Protein AF-A0A936EED9-F1 (afdb_monomer)

Mean predicted aligned error: 15.51 Å

Foldseek 3Di:
DPDPVVVVVVVLVVVLVVLQVVLVVLQVVLVVLLVVVCLLVVLPVVPAAADAPVVLVDDAPPDPDSARKHKYFCVPWDKDWDWDFDDDPDPGDTDTDTWIWTWDDHPQETAIETEDPPDDDRMAIFGKDADDPVRLVVVQVVCVVVVHGHYRRIYGYRHPVDDPDVVSSVVSVVSNVSSVVSNVVSVVCVVPVCPPPVNVVVPPPPPPVPPPPPPPDD

pLDDT: mean 70.39, std 13.7, range [40.03, 89.0]

Structure (mmCIF, N/CA/C/O backbone):
data_AF-A0A936EED9-F1
#
_entry.id   AF-A0A936EED9-F1
#
loop_
_atom_site.group_PDB
_atom_site.id
_atom_site.type_symbol
_atom_site.label_atom_id
_atom_site.label_alt_id
_atom_site.label_comp_id
_atom_site.label_asym_id
_atom_site.label_entity_id
_atom_site.label_seq_id
_atom_site.pdbx_PDB_ins_code
_atom_site.Cartn_x
_atom_site.Cartn_y
_atom_site.Cartn_z
_atom_site.occupancy
_atom_site.B_iso_or_equiv
_atom_site.auth_seq_id
_atom_site.auth_comp_id
_atom_site.auth_asym_id
_atom_site.auth_atom_id
_atom_site.pdbx_PDB_model_num
ATOM 1 N N . MET A 1 1 ? 16.268 -9.438 -58.566 1.00 46.25 1 MET A N 1
ATOM 2 C CA . MET A 1 1 ? 17.195 -9.717 -57.451 1.00 46.25 1 MET A CA 1
ATOM 3 C C . MET A 1 1 ? 17.380 -8.417 -56.692 1.00 46.25 1 MET A C 1
ATOM 5 O O . MET A 1 1 ? 17.820 -7.455 -57.300 1.00 46.25 1 MET A O 1
ATOM 9 N N . LEU A 1 2 ? 16.940 -8.340 -55.434 1.00 46.84 2 LEU A N 1
ATOM 10 C CA . LEU A 1 2 ? 17.302 -7.218 -54.563 1.00 46.84 2 LEU A CA 1
ATOM 11 C C . LEU A 1 2 ? 18.780 -7.379 -54.209 1.00 46.84 2 LEU A C 1
ATOM 13 O O . LEU A 1 2 ? 19.173 -8.458 -53.769 1.00 46.84 2 LEU A O 1
ATOM 17 N N . ASP A 1 3 ? 19.576 -6.336 -54.435 1.00 66.94 3 ASP A N 1
ATOM 18 C CA . ASP A 1 3 ? 20.982 -6.294 -54.036 1.00 66.94 3 ASP A CA 1
ATOM 19 C C . ASP A 1 3 ? 21.110 -6.673 -52.554 1.00 66.94 3 ASP A C 1
ATOM 21 O O . ASP A 1 3 ? 20.439 -6.102 -51.692 1.00 66.94 3 ASP A O 1
ATOM 25 N N . THR A 1 4 ? 21.990 -7.615 -52.222 1.00 65.12 4 THR A N 1
ATOM 26 C CA . THR A 1 4 ? 22.203 -8.108 -50.847 1.00 65.12 4 THR A CA 1
ATOM 27 C C . THR A 1 4 ? 22.438 -6.962 -49.847 1.00 65.12 4 THR A C 1
ATOM 29 O O . THR A 1 4 ? 21.988 -7.012 -48.701 1.00 65.12 4 THR A O 1
ATOM 32 N N . ASN A 1 5 ? 23.050 -5.870 -50.317 1.00 67.38 5 ASN A N 1
ATOM 33 C CA . ASN A 1 5 ? 23.276 -4.640 -49.560 1.00 67.38 5 ASN A CA 1
ATOM 34 C C . ASN A 1 5 ? 21.985 -3.881 -49.202 1.00 67.38 5 ASN A C 1
ATOM 36 O O . ASN A 1 5 ? 21.871 -3.363 -48.090 1.00 67.38 5 ASN A O 1
ATOM 40 N N . THR A 1 6 ? 20.989 -3.824 -50.094 1.00 71.56 6 THR A N 1
ATOM 41 C CA . THR A 1 6 ? 19.704 -3.159 -49.800 1.00 71.56 6 THR A CA 1
ATOM 42 C C . THR A 1 6 ? 18.850 -3.976 -48.833 1.00 71.56 6 THR A C 1
ATOM 44 O O . THR A 1 6 ? 18.206 -3.392 -47.959 1.00 71.56 6 THR A O 1
ATOM 47 N N . PHE A 1 7 ? 18.902 -5.309 -48.915 1.00 76.62 7 PHE A N 1
ATOM 48 C CA . PHE A 1 7 ? 18.238 -6.197 -47.956 1.00 76.62 7 PHE A CA 1
ATOM 49 C C . PHE A 1 7 ? 18.829 -6.070 -46.540 1.00 76.62 7 PHE A C 1
ATOM 51 O O . PHE A 1 7 ? 18.094 -5.834 -45.579 1.00 76.62 7 PHE A O 1
ATOM 58 N N . LEU A 1 8 ? 20.160 -6.135 -46.406 1.00 72.19 8 LEU A N 1
ATOM 59 C CA . LEU A 1 8 ? 20.853 -5.998 -45.117 1.00 72.19 8 LEU A CA 1
ATOM 60 C C . LEU A 1 8 ? 20.586 -4.645 -44.445 1.00 72.19 8 LEU A C 1
ATOM 62 O O . LEU A 1 8 ? 20.304 -4.588 -43.247 1.00 72.19 8 LEU A O 1
ATOM 66 N N . LEU A 1 9 ? 20.622 -3.549 -45.206 1.00 73.88 9 LEU A N 1
ATOM 67 C CA . LEU A 1 9 ? 20.327 -2.213 -44.681 1.00 73.88 9 LEU A CA 1
ATOM 68 C C . LEU A 1 9 ? 18.877 -2.083 -44.190 1.00 73.88 9 LEU A C 1
ATOM 70 O O . LEU A 1 9 ? 18.634 -1.424 -43.174 1.00 73.88 9 LEU A O 1
ATOM 74 N N . ALA A 1 10 ? 17.916 -2.706 -44.877 1.00 77.56 10 ALA A N 1
ATOM 75 C CA . ALA A 1 10 ? 16.518 -2.713 -44.455 1.00 77.56 10 ALA A CA 1
ATOM 76 C C . ALA A 1 10 ? 16.326 -3.476 -43.133 1.00 77.56 10 ALA A C 1
ATOM 78 O O . ALA A 1 10 ? 15.662 -2.966 -42.224 1.00 77.56 10 ALA A O 1
ATOM 79 N N . GLU A 1 11 ? 16.967 -4.637 -42.978 1.00 80.94 11 GLU A N 1
ATOM 80 C CA . GLU A 1 11 ? 16.854 -5.438 -41.755 1.00 80.94 11 GLU A CA 1
ATOM 81 C C . GLU A 1 11 ? 17.558 -4.768 -40.563 1.00 80.94 11 GLU A C 1
ATOM 83 O O . GLU A 1 11 ? 17.019 -4.744 -39.457 1.00 80.94 11 GLU A O 1
ATOM 88 N N . ILE A 1 12 ? 18.697 -4.100 -40.785 1.00 75.75 12 ILE A N 1
ATOM 89 C CA . ILE A 1 12 ? 19.378 -3.291 -39.756 1.00 75.75 12 ILE A CA 1
ATOM 90 C C . ILE A 1 12 ? 18.488 -2.137 -39.278 1.00 75.75 12 ILE A C 1
ATOM 92 O O . ILE A 1 12 ? 18.371 -1.891 -38.074 1.00 75.75 12 ILE A O 1
ATOM 96 N N . ARG A 1 13 ? 17.820 -1.430 -40.199 1.00 78.00 13 ARG A N 1
ATOM 97 C CA . ARG A 1 13 ? 16.875 -0.358 -39.841 1.00 78.00 13 ARG A CA 1
ATOM 98 C C . ARG A 1 13 ? 15.705 -0.898 -39.022 1.00 78.00 13 ARG A C 1
ATOM 100 O O . ARG A 1 13 ? 15.328 -0.285 -38.023 1.00 78.00 13 ARG A O 1
ATOM 107 N N . ARG A 1 14 ? 15.161 -2.055 -39.407 1.00 81.69 14 ARG A N 1
ATOM 108 C CA . ARG A 1 14 ? 14.069 -2.724 -38.689 1.00 81.69 14 ARG A CA 1
ATOM 109 C C . ARG A 1 14 ? 14.489 -3.148 -37.280 1.00 81.69 14 ARG A C 1
ATOM 111 O O . ARG A 1 14 ? 13.776 -2.849 -36.324 1.00 81.69 14 ARG A O 1
ATOM 118 N N . LEU A 1 15 ? 15.659 -3.768 -37.137 1.00 80.62 15 LEU A N 1
ATOM 119 C CA . LEU A 1 15 ? 16.218 -4.187 -35.849 1.00 80.62 15 LEU A CA 1
ATOM 120 C C . LEU A 1 15 ? 16.492 -2.997 -34.923 1.00 80.62 15 LEU A C 1
ATOM 122 O O . LEU A 1 15 ? 16.139 -3.050 -33.747 1.00 80.62 15 LEU A O 1
ATOM 126 N N . ASN A 1 16 ? 17.053 -1.901 -35.441 1.00 78.69 16 ASN A N 1
ATOM 127 C CA . ASN A 1 16 ? 17.279 -0.686 -34.654 1.00 78.69 16 ASN A CA 1
ATOM 128 C C . ASN A 1 16 ? 15.966 -0.040 -34.194 1.00 78.69 16 ASN A C 1
ATOM 130 O O . ASN A 1 16 ? 15.876 0.394 -33.047 1.00 78.69 16 ASN A O 1
ATOM 134 N N . ARG A 1 17 ? 14.931 -0.022 -35.045 1.00 81.25 17 ARG A N 1
ATOM 135 C CA . ARG A 1 17 ? 13.599 0.479 -34.673 1.00 81.25 17 ARG A CA 1
ATOM 136 C C . ARG A 1 17 ? 12.957 -0.372 -33.578 1.00 81.25 17 ARG A C 1
ATOM 138 O O . ARG A 1 17 ? 12.406 0.179 -32.631 1.00 81.25 17 ARG A O 1
ATOM 145 N N . ASN A 1 18 ? 13.067 -1.696 -33.675 1.00 83.50 18 ASN A N 1
ATOM 146 C CA . ASN A 1 18 ? 12.551 -2.607 -32.652 1.00 83.50 18 ASN A CA 1
ATOM 147 C C . ASN A 1 18 ? 13.316 -2.465 -31.330 1.00 83.50 18 ASN A C 1
ATOM 149 O O . ASN A 1 18 ? 12.698 -2.451 -30.272 1.00 83.50 18 ASN A O 1
ATOM 153 N N . LEU A 1 19 ? 14.643 -2.306 -31.382 1.00 80.62 19 LEU A N 1
ATOM 154 C CA . LEU A 1 19 ? 15.472 -2.094 -30.194 1.00 80.62 19 LEU A CA 1
ATOM 155 C C . LEU A 1 19 ? 15.143 -0.767 -29.496 1.00 80.62 19 LEU A C 1
ATOM 157 O O . LEU A 1 19 ? 15.077 -0.726 -28.271 1.00 80.62 19 LEU A O 1
ATOM 161 N N . LEU A 1 20 ? 14.900 0.297 -30.268 1.00 84.19 20 LEU A N 1
ATOM 162 C CA . LEU A 1 20 ? 14.449 1.583 -29.737 1.00 84.19 20 LEU A CA 1
ATOM 163 C C . LEU A 1 20 ? 13.059 1.462 -29.099 1.00 84.19 20 LEU A C 1
ATOM 165 O O . LEU A 1 20 ? 12.867 1.916 -27.977 1.00 84.19 20 LEU A O 1
ATOM 169 N N . GLY A 1 21 ? 12.109 0.811 -29.780 1.00 84.62 21 GLY A N 1
ATOM 170 C CA . GLY A 1 21 ? 10.765 0.573 -29.248 1.00 84.62 21 GLY A CA 1
ATOM 171 C C . GLY A 1 21 ? 10.779 -0.245 -27.954 1.00 84.62 21 GLY A C 1
ATOM 172 O O . GLY A 1 21 ? 10.104 0.115 -26.994 1.00 84.62 21 GLY A O 1
ATOM 173 N N . LEU A 1 22 ? 11.607 -1.291 -27.893 1.00 83.81 22 LEU A N 1
ATOM 174 C CA . LEU A 1 22 ? 11.821 -2.088 -26.685 1.00 83.81 22 LEU A CA 1
ATOM 175 C C . LEU A 1 22 ? 12.437 -1.241 -25.561 1.00 83.81 22 LEU A C 1
ATOM 177 O O . LEU A 1 22 ? 11.966 -1.295 -24.431 1.00 83.81 22 LEU A O 1
ATOM 181 N N . GLY A 1 23 ? 13.457 -0.435 -25.868 1.00 80.75 23 GLY A N 1
ATOM 182 C CA . GLY A 1 23 ? 14.090 0.462 -24.900 1.00 80.75 23 GLY A CA 1
ATOM 183 C C . GLY A 1 23 ? 13.105 1.465 -24.296 1.00 80.75 23 GLY A C 1
ATOM 184 O O . GLY A 1 23 ? 13.061 1.617 -23.077 1.00 80.75 23 GLY A O 1
ATOM 185 N N . LEU A 1 24 ? 12.258 2.080 -25.126 1.00 84.38 24 LEU A N 1
ATOM 186 C CA . LEU A 1 24 ? 11.206 2.998 -24.680 1.00 84.38 24 LEU A CA 1
ATOM 187 C C . LEU A 1 24 ? 10.121 2.291 -23.858 1.00 84.38 24 LEU A C 1
ATOM 189 O O . LEU A 1 24 ? 9.682 2.829 -22.846 1.00 84.38 24 LEU A O 1
ATOM 193 N N . ALA A 1 25 ? 9.714 1.080 -24.248 1.00 84.50 25 ALA A N 1
ATOM 194 C CA . ALA A 1 25 ? 8.741 0.293 -23.492 1.00 84.50 25 ALA A CA 1
ATOM 195 C C . ALA A 1 25 ? 9.281 -0.114 -22.112 1.00 84.50 25 ALA A C 1
ATOM 197 O O . ALA A 1 25 ? 8.570 -0.009 -21.116 1.00 84.50 25 ALA A O 1
ATOM 198 N N . VAL A 1 26 ? 10.552 -0.520 -22.035 1.00 86.94 26 VAL A N 1
ATOM 199 C CA . VAL A 1 26 ? 11.223 -0.852 -20.771 1.00 86.94 26 VAL A CA 1
ATOM 200 C C . VAL A 1 26 ? 11.396 0.390 -19.893 1.00 86.94 26 VAL A C 1
ATOM 202 O O . VAL A 1 26 ? 11.172 0.306 -18.689 1.00 86.94 26 VAL A O 1
ATOM 205 N N . LEU A 1 27 ? 11.713 1.554 -20.475 1.00 86.69 27 LEU A N 1
ATOM 206 C CA . LEU A 1 27 ? 11.717 2.828 -19.747 1.00 86.69 27 LEU A CA 1
ATOM 207 C C . LEU A 1 27 ? 10.334 3.139 -19.171 1.00 86.69 27 LEU A C 1
ATOM 209 O O . LEU A 1 27 ? 10.226 3.405 -17.979 1.00 86.69 27 LEU A O 1
ATOM 213 N N . ALA A 1 28 ? 9.280 3.064 -19.987 1.00 84.75 28 ALA A N 1
ATOM 214 C CA . ALA A 1 28 ? 7.913 3.313 -19.540 1.00 84.75 28 ALA A CA 1
ATOM 215 C C . ALA A 1 28 ? 7.495 2.346 -18.422 1.00 84.75 28 ALA A C 1
ATOM 217 O O . ALA A 1 28 ? 6.948 2.781 -17.414 1.00 84.75 28 ALA A O 1
ATOM 218 N N . ALA A 1 29 ? 7.816 1.056 -18.551 1.00 83.31 29 ALA A N 1
ATOM 219 C CA . ALA A 1 29 ? 7.577 0.067 -17.504 1.00 83.31 29 ALA A CA 1
ATOM 220 C C . ALA A 1 29 ? 8.360 0.386 -16.221 1.00 83.31 29 ALA A C 1
ATOM 222 O O . ALA A 1 29 ? 7.798 0.307 -15.133 1.00 83.31 29 ALA A O 1
ATOM 223 N N . GLY A 1 30 ? 9.625 0.803 -16.335 1.00 81.88 30 GLY A N 1
ATOM 224 C CA . GLY A 1 30 ? 10.442 1.243 -15.205 1.00 81.88 30 GLY A CA 1
ATOM 225 C C . GLY A 1 30 ? 9.871 2.475 -14.501 1.00 81.88 30 GLY A C 1
ATOM 226 O O . GLY A 1 30 ? 9.801 2.488 -13.275 1.00 81.88 30 GLY A O 1
ATOM 227 N N . PHE A 1 31 ? 9.391 3.470 -15.254 1.00 80.94 31 PHE A N 1
ATOM 228 C CA . PHE A 1 31 ? 8.728 4.658 -14.707 1.00 80.94 31 PHE A CA 1
ATOM 229 C C . PHE A 1 31 ? 7.381 4.337 -14.060 1.00 80.94 31 PHE A C 1
ATOM 231 O O . PHE A 1 31 ? 7.111 4.847 -12.981 1.00 80.94 31 PHE A O 1
ATOM 238 N N . LEU A 1 32 ? 6.547 3.489 -14.668 1.00 81.88 32 LEU A N 1
ATOM 239 C CA . LEU A 1 32 ? 5.264 3.076 -14.085 1.00 81.88 32 LEU A CA 1
ATOM 240 C C . LE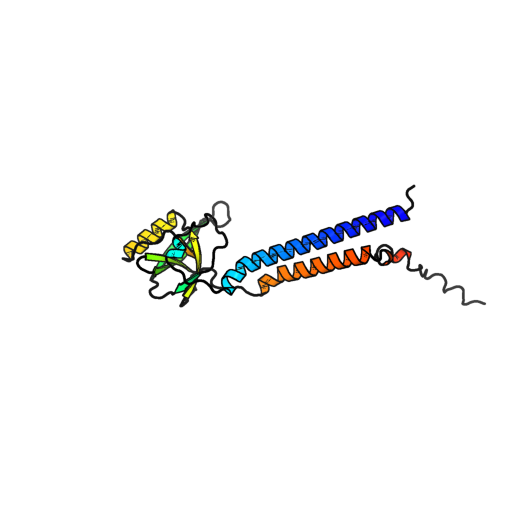U A 1 32 ? 5.466 2.242 -12.818 1.00 81.88 32 LEU A C 1
ATOM 242 O O . LEU A 1 32 ? 4.777 2.457 -11.828 1.00 81.88 32 LEU A O 1
ATOM 246 N N . CYS A 1 33 ? 6.447 1.338 -12.831 1.00 78.75 33 CYS A N 1
ATOM 247 C CA . CYS A 1 33 ? 6.879 0.575 -11.665 1.00 78.75 33 CYS A CA 1
ATOM 248 C C . CYS A 1 33 ? 7.369 1.522 -10.560 1.00 78.75 33 CYS A C 1
ATOM 250 O O . CYS A 1 33 ? 6.864 1.486 -9.442 1.00 78.75 33 CYS A O 1
ATOM 252 N N . GLY A 1 34 ? 8.275 2.444 -10.897 1.00 69.19 34 GLY A N 1
ATOM 253 C CA . GLY A 1 34 ? 8.768 3.474 -9.988 1.00 69.19 34 GLY A CA 1
ATOM 254 C C . GLY A 1 34 ? 7.654 4.354 -9.423 1.00 69.19 34 GLY A C 1
ATOM 255 O O . GLY A 1 34 ? 7.631 4.565 -8.222 1.00 69.19 34 GLY A O 1
ATOM 256 N N . ALA A 1 35 ? 6.703 4.806 -10.242 1.00 70.88 35 ALA A N 1
ATOM 257 C CA . ALA A 1 35 ? 5.574 5.637 -9.822 1.00 70.88 35 ALA A CA 1
ATOM 258 C C . ALA A 1 35 ? 4.580 4.877 -8.930 1.00 70.88 35 ALA A C 1
ATOM 260 O O . ALA A 1 35 ? 4.097 5.430 -7.947 1.00 70.88 35 ALA A O 1
ATOM 261 N N . TYR A 1 36 ? 4.301 3.607 -9.239 1.00 68.81 36 TYR A N 1
ATOM 262 C CA . TYR A 1 36 ? 3.468 2.737 -8.407 1.00 68.81 36 TYR A CA 1
ATOM 263 C C . TYR A 1 36 ? 4.100 2.530 -7.029 1.00 68.81 36 TYR A C 1
ATOM 265 O O . TYR A 1 36 ? 3.467 2.793 -6.006 1.00 68.81 36 TYR A O 1
ATOM 273 N N . PHE A 1 37 ? 5.380 2.146 -6.997 1.00 64.75 37 PHE A N 1
ATOM 274 C CA . PHE A 1 37 ? 6.110 2.006 -5.743 1.00 64.75 37 PHE A CA 1
ATOM 275 C C . PHE A 1 37 ? 6.251 3.347 -5.029 1.00 64.75 37 PHE A C 1
ATOM 277 O O . PHE A 1 37 ? 6.079 3.391 -3.824 1.00 64.75 37 PHE A O 1
ATOM 284 N N . GLN A 1 38 ? 6.466 4.451 -5.742 1.00 62.66 38 GLN A N 1
ATOM 285 C CA . GLN A 1 38 ? 6.507 5.793 -5.169 1.00 62.66 38 GLN A CA 1
ATOM 286 C C . GLN A 1 38 ? 5.160 6.202 -4.561 1.00 62.66 38 GLN A C 1
ATOM 288 O O . GLN A 1 38 ? 5.166 6.856 -3.531 1.00 62.66 38 GLN A O 1
ATOM 293 N N . HIS A 1 39 ? 4.014 5.824 -5.127 1.00 60.03 39 HIS A N 1
ATOM 294 C CA . HIS A 1 39 ? 2.705 6.078 -4.515 1.00 60.03 39 HIS A CA 1
ATOM 295 C C . HIS A 1 39 ? 2.521 5.268 -3.221 1.00 60.03 39 HIS A C 1
ATOM 297 O O . HIS A 1 39 ? 2.084 5.803 -2.203 1.00 60.03 39 HIS A O 1
ATOM 303 N N . GLU A 1 40 ? 2.934 4.001 -3.229 1.00 59.34 40 GLU A N 1
ATOM 304 C CA . GLU A 1 40 ? 2.969 3.143 -2.038 1.00 59.34 40 GLU A CA 1
ATOM 305 C C . GLU A 1 40 ? 3.977 3.648 -0.971 1.00 59.34 40 GLU A C 1
ATOM 307 O O . GLU A 1 40 ? 3.713 3.537 0.227 1.00 59.34 40 GLU A O 1
ATOM 312 N N . TRP A 1 41 ? 5.090 4.272 -1.395 1.00 57.00 41 TRP A N 1
ATOM 313 C CA . TRP A 1 41 ? 6.217 4.740 -0.565 1.00 57.00 41 TRP A CA 1
ATOM 314 C C . TRP A 1 41 ? 6.155 6.199 -0.101 1.00 57.00 41 TRP A C 1
ATOM 316 O O . TRP A 1 41 ? 6.670 6.527 0.968 1.00 57.00 41 TRP A O 1
ATOM 326 N N . LEU A 1 42 ? 5.557 7.105 -0.875 1.00 50.84 42 LEU A N 1
ATOM 327 C CA . LEU A 1 42 ? 5.431 8.516 -0.498 1.00 50.84 42 LEU A CA 1
ATOM 328 C C . LEU A 1 42 ? 4.360 8.732 0.566 1.00 50.84 42 LEU A C 1
ATOM 330 O O . LEU A 1 42 ? 4.434 9.729 1.280 1.00 50.84 42 LEU A O 1
ATOM 334 N N . GLY A 1 43 ? 3.407 7.805 0.699 1.00 52.56 43 GLY A N 1
ATOM 335 C CA . GLY A 1 43 ? 2.473 7.802 1.822 1.00 52.56 43 GLY A CA 1
ATOM 336 C C . GLY A 1 43 ? 3.207 7.786 3.175 1.00 52.56 43 GLY A C 1
ATOM 337 O O . GLY A 1 43 ? 2.936 8.650 4.002 1.00 52.56 43 GLY A O 1
ATOM 338 N N . PRO A 1 44 ? 4.192 6.889 3.374 1.00 49.16 44 PRO A N 1
ATOM 339 C CA . PRO A 1 44 ? 5.094 6.921 4.528 1.00 49.16 44 PRO A CA 1
ATOM 340 C C . PRO A 1 44 ? 6.055 8.125 4.588 1.00 49.16 44 PRO A C 1
ATOM 342 O O . PRO A 1 44 ? 6.321 8.623 5.678 1.00 49.16 44 PRO A O 1
ATOM 345 N N . ILE A 1 45 ? 6.592 8.611 3.456 1.00 46.12 45 ILE A N 1
ATOM 346 C CA . ILE A 1 45 ? 7.614 9.688 3.439 1.00 46.12 45 ILE A CA 1
ATOM 347 C C . ILE A 1 45 ? 7.035 11.070 3.797 1.00 46.12 45 ILE A C 1
ATOM 349 O O . ILE A 1 45 ? 7.740 11.882 4.391 1.00 46.12 45 ILE A O 1
ATOM 353 N N . GLN A 1 46 ? 5.755 11.345 3.509 1.00 51.41 46 GLN A N 1
ATOM 354 C CA . GLN A 1 46 ? 5.072 12.542 4.042 1.00 51.41 46 GLN A CA 1
ATOM 355 C C . GLN A 1 46 ? 4.793 12.451 5.555 1.00 51.41 46 GLN A C 1
ATOM 357 O O . GLN A 1 46 ? 4.324 13.419 6.152 1.00 51.41 46 GLN A O 1
ATOM 362 N N . GLY A 1 47 ? 5.110 11.310 6.170 1.00 53.69 47 GLY A N 1
ATOM 363 C CA . GLY A 1 47 ? 4.707 10.950 7.516 1.00 53.69 47 GLY A CA 1
ATOM 364 C C . GLY A 1 47 ? 3.273 10.408 7.511 1.00 53.69 47 GLY A C 1
ATOM 365 O O . GLY A 1 47 ? 2.390 11.015 6.897 1.00 53.69 47 GLY A O 1
ATOM 366 N N . PRO A 1 48 ? 3.004 9.278 8.186 1.00 64.94 48 PRO A N 1
ATOM 367 C CA . PRO A 1 48 ? 1.636 8.813 8.370 1.00 64.94 48 PRO A CA 1
ATOM 368 C C . PRO A 1 48 ? 0.838 9.908 9.083 1.00 64.94 48 PRO A C 1
ATOM 370 O O . PRO A 1 48 ? 1.262 10.429 10.119 1.00 64.94 48 PRO A O 1
ATOM 373 N N . ARG A 1 49 ? -0.309 10.290 8.517 1.00 72.56 49 ARG A N 1
ATOM 374 C CA . ARG A 1 49 ? -1.152 11.321 9.134 1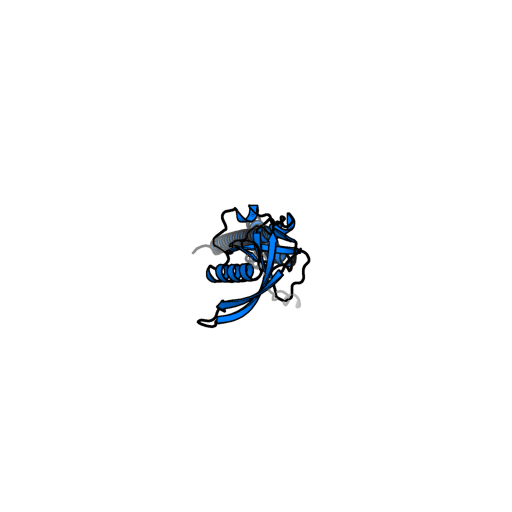.00 72.56 49 ARG A CA 1
ATOM 375 C C . ARG A 1 49 ? -1.746 10.768 10.428 1.00 72.56 49 ARG A C 1
ATOM 377 O O . ARG A 1 49 ? -2.099 9.589 10.453 1.00 72.56 49 ARG A O 1
ATOM 384 N N . PRO A 1 50 ? -1.891 11.574 11.490 1.00 75.56 50 PRO A N 1
ATOM 385 C CA . PRO A 1 50 ? -2.645 11.125 12.651 1.00 75.56 50 PRO A CA 1
ATOM 386 C C . PRO A 1 50 ? -4.059 10.751 12.201 1.00 75.56 50 PRO A C 1
ATOM 388 O O . PRO A 1 50 ? -4.688 11.486 11.434 1.00 75.56 50 PRO A O 1
ATOM 391 N N . LEU A 1 51 ? -4.532 9.585 12.628 1.00 78.81 51 LEU A N 1
ATOM 392 C CA . LEU A 1 51 ? -5.895 9.157 12.362 1.00 78.81 51 LEU A CA 1
ATOM 393 C C . LEU A 1 51 ? -6.844 10.058 13.162 1.00 78.81 51 LEU A C 1
ATOM 395 O O . LEU A 1 51 ? -6.745 10.144 14.383 1.00 78.81 51 LEU A O 1
ATOM 399 N N . THR A 1 52 ? -7.745 10.752 12.473 1.00 78.69 52 THR A N 1
ATOM 400 C CA . THR A 1 52 ? -8.798 11.575 13.082 1.00 78.69 52 THR A CA 1
ATOM 401 C C . THR A 1 52 ? -10.165 11.045 12.664 1.00 78.69 52 THR A C 1
ATOM 403 O O . THR A 1 52 ? -10.284 10.360 11.650 1.00 78.69 52 THR A O 1
ATOM 406 N N . ILE A 1 53 ? -11.227 11.372 13.411 1.00 74.69 53 ILE A N 1
ATOM 407 C CA . ILE A 1 53 ? -12.599 10.948 13.057 1.00 74.69 53 ILE A CA 1
ATOM 408 C C . ILE A 1 53 ? -12.990 11.442 11.654 1.00 74.69 53 ILE A C 1
ATOM 410 O O . ILE A 1 53 ? -13.676 10.748 10.910 1.00 74.69 53 ILE A O 1
ATOM 414 N N . GLU A 1 54 ? -12.503 12.615 11.255 1.00 76.25 54 GLU A N 1
ATOM 415 C CA . GLU A 1 54 ? -12.753 13.187 9.929 1.00 76.25 54 GLU A CA 1
ATOM 416 C C . GLU A 1 54 ? -12.201 12.318 8.790 1.00 76.25 54 GLU A C 1
ATOM 418 O O . GLU A 1 54 ? -12.757 12.325 7.693 1.00 76.25 54 GLU A O 1
ATOM 423 N N . ALA A 1 55 ? -11.160 11.515 9.044 1.00 71.81 55 ALA A N 1
ATOM 424 C CA . ALA A 1 55 ? -10.618 10.583 8.056 1.00 71.81 55 ALA A CA 1
ATOM 425 C C . ALA A 1 55 ? -11.631 9.494 7.653 1.00 71.81 55 ALA A C 1
ATOM 427 O O . ALA A 1 55 ? -11.552 8.969 6.543 1.00 71.81 55 ALA A O 1
ATOM 428 N N . PHE A 1 56 ? -12.611 9.204 8.515 1.00 70.06 56 PHE A N 1
ATOM 429 C CA . PHE A 1 56 ? -13.702 8.263 8.254 1.00 70.06 56 PHE A CA 1
ATOM 430 C C . PHE A 1 56 ? -14.915 8.913 7.569 1.00 70.06 56 PHE A C 1
ATOM 432 O O . PHE A 1 56 ? -15.791 8.209 7.076 1.00 70.06 56 PHE A O 1
ATOM 439 N N . ALA A 1 57 ? -14.970 10.249 7.490 1.00 64.12 57 ALA A N 1
ATOM 440 C CA . ALA A 1 57 ? -16.067 10.981 6.848 1.00 64.12 57 ALA A CA 1
ATOM 441 C C . ALA A 1 57 ? -15.936 11.069 5.311 1.00 64.12 57 ALA A C 1
ATOM 443 O O . ALA A 1 57 ? -16.842 11.558 4.634 1.00 64.12 57 ALA A O 1
ATOM 444 N N . GLY A 1 58 ? -14.809 10.621 4.747 1.00 60.34 58 GLY A N 1
ATOM 445 C CA . GLY A 1 58 ? -14.555 10.628 3.306 1.00 60.34 58 GLY A CA 1
ATOM 446 C C . GLY A 1 58 ? -15.206 9.454 2.556 1.00 60.34 58 GLY A C 1
ATOM 447 O O . GLY A 1 58 ? -15.506 8.419 3.151 1.00 60.34 58 GLY A O 1
ATOM 448 N N . PRO A 1 59 ? -15.407 9.566 1.228 1.00 54.72 59 PRO A N 1
ATOM 449 C CA . PRO A 1 59 ? -15.876 8.449 0.414 1.00 54.72 59 PRO A CA 1
ATOM 450 C C . PRO A 1 59 ? -14.843 7.316 0.445 1.00 54.72 59 PRO A C 1
ATOM 452 O O . PRO A 1 59 ? -13.757 7.434 -0.122 1.00 54.72 59 PRO A O 1
ATOM 455 N N . VAL A 1 60 ? -15.183 6.212 1.111 1.00 53.47 60 VAL A N 1
ATOM 456 C CA . VAL A 1 60 ? -14.287 5.059 1.233 1.00 53.47 60 VAL A CA 1
ATOM 457 C C . VAL A 1 60 ? -14.237 4.301 -0.094 1.00 53.47 60 VAL A C 1
ATOM 459 O O . VAL A 1 60 ? -15.287 3.894 -0.610 1.00 53.47 60 VAL A O 1
ATOM 462 N N . PRO A 1 61 ? -13.045 4.105 -0.686 1.00 51.25 61 PRO A N 1
ATOM 463 C CA . PRO A 1 61 ? -12.926 3.338 -1.913 1.00 51.25 61 PRO A CA 1
ATOM 464 C C . PRO A 1 61 ? -13.422 1.907 -1.667 1.00 51.25 61 PRO A C 1
ATOM 466 O O . PRO A 1 61 ? -12.972 1.211 -0.764 1.00 51.25 61 PRO A O 1
ATOM 469 N N . ARG A 1 62 ? -14.370 1.454 -2.496 1.00 48.22 62 ARG A N 1
ATOM 470 C CA . ARG A 1 62 ? -15.007 0.118 -2.431 1.00 48.22 62 ARG A CA 1
ATOM 471 C C . ARG A 1 62 ? -14.055 -1.060 -2.684 1.00 48.22 62 ARG A C 1
ATOM 473 O O . ARG A 1 62 ? -14.491 -2.205 -2.716 1.00 48.22 62 ARG A O 1
ATOM 480 N N . ALA A 1 63 ? -12.781 -0.787 -2.917 1.00 42.38 63 ALA A N 1
ATOM 481 C CA . ALA A 1 63 ? -11.761 -1.773 -3.212 1.00 42.38 63 ALA A CA 1
ATOM 482 C C . ALA A 1 63 ? -10.555 -1.525 -2.306 1.00 42.38 63 ALA A C 1
ATOM 484 O O . ALA A 1 63 ? -10.399 -0.424 -1.785 1.00 42.38 63 ALA A O 1
ATOM 485 N N . VAL A 1 64 ? -9.702 -2.548 -2.188 1.00 46.03 64 VAL A N 1
ATOM 486 C CA . VAL A 1 64 ? -8.350 -2.550 -1.592 1.00 46.03 64 VAL A CA 1
ATOM 487 C C . VAL A 1 64 ? -7.431 -1.585 -2.366 1.00 46.03 64 VAL A C 1
ATOM 489 O O . VAL A 1 64 ? -6.418 -1.962 -2.944 1.00 46.03 64 VAL A O 1
ATOM 492 N N . GLN A 1 65 ? -7.857 -0.337 -2.521 1.00 49.38 65 GLN A N 1
ATOM 493 C CA . GLN A 1 65 ? -7.140 0.703 -3.228 1.00 49.38 65 GLN A CA 1
ATOM 494 C C . GLN A 1 65 ? -6.226 1.380 -2.230 1.00 49.38 65 GLN A C 1
ATOM 496 O O . GLN A 1 65 ? -6.634 1.663 -1.106 1.00 49.38 65 GLN A O 1
ATOM 501 N N . ALA A 1 66 ? -4.995 1.610 -2.678 1.00 52.94 66 ALA A N 1
ATOM 502 C CA . ALA A 1 66 ? -3.936 2.330 -1.997 1.00 52.94 66 ALA A CA 1
ATOM 503 C C . ALA A 1 66 ? -4.445 3.642 -1.373 1.00 52.94 66 ALA A C 1
ATOM 505 O O . ALA A 1 66 ? -4.428 4.699 -2.001 1.00 5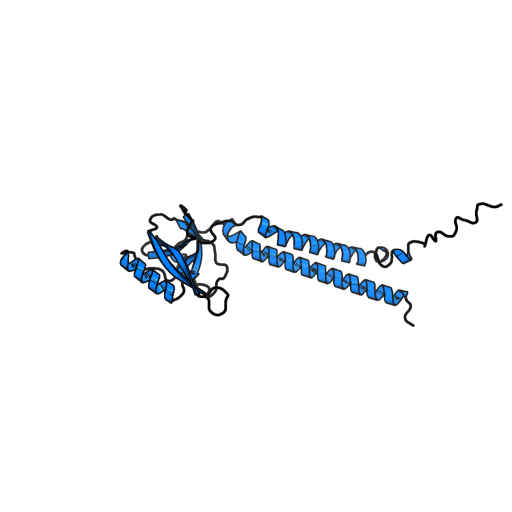2.94 66 ALA A O 1
ATOM 506 N N . GLY A 1 67 ? -4.956 3.547 -0.147 1.00 59.16 67 GLY A N 1
ATOM 507 C CA . GLY A 1 67 ? -5.393 4.673 0.658 1.00 59.16 67 GLY A CA 1
ATOM 508 C C . GLY A 1 67 ? -4.209 5.328 1.368 1.00 59.16 67 GLY A C 1
ATOM 509 O O . GLY A 1 67 ? -3.128 4.733 1.454 1.00 59.16 67 GLY A O 1
ATOM 510 N N . PRO A 1 68 ? -4.391 6.551 1.888 1.00 66.88 68 PRO A N 1
ATOM 511 C CA . PRO A 1 68 ? -3.379 7.192 2.715 1.00 66.88 68 PRO A CA 1
ATOM 512 C C . PRO A 1 68 ? -3.056 6.330 3.944 1.00 66.88 68 PRO A C 1
ATOM 514 O O . PRO A 1 68 ? -3.934 5.688 4.521 1.00 66.88 68 PRO A O 1
ATOM 517 N N . TRP A 1 69 ? -1.782 6.328 4.334 1.00 74.06 69 TRP A N 1
ATOM 518 C CA . TRP A 1 69 ? -1.334 5.715 5.579 1.00 74.06 69 TRP A CA 1
ATOM 519 C C . TRP A 1 69 ? -1.661 6.633 6.753 1.00 74.06 69 TRP A C 1
ATOM 521 O O . TRP A 1 69 ? -1.381 7.837 6.703 1.00 74.06 69 TRP A O 1
ATOM 531 N N . PHE A 1 70 ? -2.201 6.052 7.819 1.00 78.50 70 PHE A N 1
ATOM 532 C CA . PHE A 1 70 ? -2.443 6.761 9.066 1.00 78.50 70 PHE A CA 1
ATOM 533 C C . PHE A 1 70 ? -1.646 6.150 10.211 1.00 78.50 70 PHE A C 1
ATOM 535 O O . PHE A 1 70 ? -1.210 4.999 10.155 1.00 78.50 70 PHE A O 1
ATOM 542 N N . ARG A 1 71 ? -1.465 6.955 11.252 1.00 82.38 71 ARG A N 1
ATOM 543 C CA . ARG A 1 71 ? -0.925 6.549 12.541 1.00 82.38 71 ARG A CA 1
ATOM 544 C C . ARG A 1 71 ? -2.023 6.681 13.585 1.00 82.38 71 ARG A C 1
ATOM 546 O O . ARG A 1 71 ? -2.625 7.747 13.703 1.00 82.38 71 ARG A O 1
ATOM 553 N N . LEU A 1 72 ? -2.245 5.620 14.344 1.00 83.69 72 LEU A N 1
ATOM 554 C CA . LEU A 1 72 ? -3.186 5.575 15.455 1.00 83.69 72 LEU A CA 1
ATOM 555 C C . LEU A 1 72 ? -2.419 5.258 16.739 1.00 83.69 72 LEU A C 1
ATOM 557 O O . LEU A 1 72 ? -1.630 4.323 16.771 1.00 83.69 72 LEU A O 1
ATOM 561 N N . GLU A 1 73 ? -2.617 6.038 17.793 1.00 84.06 73 GLU A N 1
ATOM 562 C CA . GLU A 1 73 ? -2.010 5.745 19.097 1.00 84.06 73 GLU A CA 1
ATOM 563 C C . GLU A 1 73 ? -2.726 4.552 19.746 1.00 84.06 73 GLU A C 1
ATOM 565 O O . GLU A 1 73 ? -3.952 4.473 19.696 1.00 84.06 73 GLU A O 1
ATOM 570 N N . SER A 1 74 ? -1.984 3.620 20.355 1.00 77.25 74 SER A N 1
ATOM 571 C CA . SER A 1 74 ? -2.570 2.422 20.983 1.00 77.25 74 SER A CA 1
ATOM 572 C C . SER A 1 74 ? -3.057 2.655 22.421 1.00 77.25 74 SER A C 1
ATOM 574 O O . SER A 1 74 ? -3.450 1.715 23.116 1.00 77.25 74 SER A O 1
ATOM 576 N N . ALA A 1 75 ? -3.064 3.908 22.887 1.00 77.00 75 ALA A N 1
ATOM 577 C CA . ALA A 1 75 ? -3.485 4.263 24.236 1.00 77.00 75 ALA A CA 1
ATOM 578 C C . ALA A 1 75 ? -4.937 3.823 24.499 1.00 77.00 75 ALA A C 1
ATOM 580 O O . ALA A 1 75 ? -5.877 4.293 23.861 1.00 77.00 75 ALA A O 1
ATOM 581 N N . GLY A 1 76 ? -5.121 2.914 25.462 1.00 73.12 76 GLY A N 1
ATOM 582 C CA . GLY A 1 76 ? -6.437 2.362 25.791 1.00 73.12 76 GLY A CA 1
ATOM 583 C C . GLY A 1 76 ? -6.959 1.328 24.789 1.00 73.12 76 GLY A C 1
ATOM 584 O O . GLY A 1 76 ? -8.164 1.082 24.766 1.00 73.12 76 GLY A O 1
ATOM 585 N N . ALA A 1 77 ? -6.085 0.729 23.971 1.00 82.38 77 ALA A N 1
ATOM 586 C CA . ALA A 1 77 ? -6.445 -0.396 23.118 1.00 82.38 77 ALA A CA 1
ATOM 587 C C . ALA A 1 77 ? -6.922 -1.592 23.959 1.00 82.38 77 ALA A C 1
ATOM 589 O O . ALA A 1 77 ? -6.250 -2.019 24.899 1.00 82.38 77 ALA A O 1
ATOM 590 N N . ILE A 1 78 ? -8.082 -2.141 23.607 1.00 82.94 78 ILE A N 1
ATOM 591 C CA . ILE A 1 78 ? -8.667 -3.317 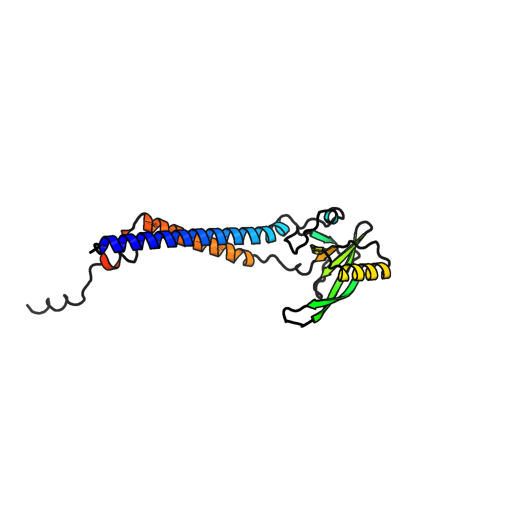24.255 1.00 82.94 78 ILE A CA 1
ATOM 592 C C . ILE A 1 78 ? -8.566 -4.494 23.283 1.00 82.94 78 ILE A C 1
ATOM 594 O O . ILE A 1 78 ? -9.130 -4.411 22.187 1.00 82.94 78 ILE A O 1
ATOM 598 N N . PRO A 1 79 ? -7.868 -5.584 23.647 1.00 82.38 79 PRO A N 1
ATOM 599 C CA . PRO A 1 79 ? -7.738 -6.736 22.770 1.00 82.38 79 PRO A CA 1
ATOM 600 C C . PRO A 1 79 ? -9.091 -7.433 22.593 1.00 82.38 79 PRO A C 1
ATOM 602 O O . PRO A 1 79 ? -9.870 -7.595 23.534 1.00 82.38 79 PRO A O 1
ATOM 605 N N . CYS A 1 80 ? -9.366 -7.858 21.367 1.00 80.75 80 CYS A N 1
ATOM 606 C CA . CYS A 1 80 ? -10.543 -8.605 20.968 1.00 80.75 80 CYS A CA 1
ATOM 607 C C . CYS A 1 80 ? -10.145 -9.678 19.952 1.00 80.75 80 CYS A C 1
ATOM 609 O O . CYS A 1 80 ? -9.776 -9.400 18.813 1.00 80.75 80 CYS A O 1
ATOM 611 N N . GLU A 1 81 ? -10.266 -10.935 20.350 1.00 73.12 81 GLU A N 1
ATOM 612 C CA . GLU A 1 81 ? -10.051 -12.054 19.441 1.00 73.12 81 GLU A CA 1
ATOM 613 C C . GLU A 1 81 ? -11.361 -12.389 18.727 1.00 73.12 81 GLU A C 1
ATOM 615 O O . GLU A 1 81 ? -12.389 -12.654 19.358 1.00 73.12 81 GLU A O 1
ATOM 620 N N . LEU A 1 82 ? -11.336 -12.366 17.394 1.00 73.69 82 LEU A N 1
ATOM 621 C CA . LEU A 1 82 ? -12.462 -12.787 16.570 1.00 73.69 82 LEU A CA 1
ATOM 622 C C . LEU A 1 82 ? -11.974 -13.771 15.515 1.00 73.69 82 LEU A C 1
ATOM 624 O O . LEU A 1 82 ? -11.058 -13.508 14.743 1.00 73.69 82 LEU A O 1
ATOM 628 N N . GLU A 1 83 ? -12.648 -14.910 15.439 1.00 67.75 83 GLU A N 1
ATOM 629 C CA . GLU A 1 83 ? -12.370 -15.897 14.401 1.00 67.75 83 GLU A CA 1
ATOM 630 C C . GLU A 1 83 ? -12.787 -15.350 13.030 1.00 67.75 83 GLU A C 1
ATOM 632 O O . GLU A 1 83 ? -13.975 -15.106 12.796 1.00 67.75 83 GLU A O 1
ATOM 637 N N . GLU A 1 84 ? -11.843 -15.161 12.114 1.00 67.75 84 GLU A N 1
ATOM 638 C CA . GLU A 1 84 ? -12.103 -14.810 10.722 1.00 67.75 84 GLU A CA 1
ATOM 639 C C . GLU A 1 84 ? -12.040 -16.075 9.853 1.00 67.75 84 GLU A C 1
ATOM 641 O O . GLU A 1 84 ? -11.165 -16.927 9.988 1.00 67.75 84 GLU A O 1
ATOM 646 N N . TRP A 1 85 ? -12.993 -16.215 8.935 1.00 61.50 85 TRP A N 1
ATOM 647 C CA . TRP A 1 85 ? -12.994 -17.319 7.980 1.00 61.50 85 TRP A CA 1
ATOM 648 C C . TRP A 1 85 ? -12.437 -16.805 6.661 1.00 61.50 85 TRP A C 1
ATOM 650 O O . TRP A 1 85 ? -13.133 -16.124 5.906 1.00 61.50 85 TRP A O 1
ATOM 660 N N . SER A 1 86 ? -11.178 -17.130 6.385 1.00 58.75 86 SER A N 1
ATOM 661 C CA . SER A 1 86 ? -10.550 -16.828 5.106 1.00 58.75 86 SER A CA 1
ATOM 662 C C . SER A 1 86 ? -10.865 -17.944 4.117 1.00 58.75 86 SER A C 1
ATOM 664 O O . SER A 1 86 ? -10.709 -19.131 4.412 1.00 58.75 86 SER A O 1
ATOM 666 N N . ARG A 1 87 ? -11.317 -17.584 2.913 1.00 51.88 87 ARG A N 1
ATOM 667 C CA . ARG A 1 87 ? -11.289 -18.528 1.791 1.00 51.88 87 ARG A CA 1
ATOM 668 C C . ARG A 1 87 ? -9.856 -18.551 1.279 1.00 51.88 87 ARG A C 1
ATOM 670 O O . ARG A 1 87 ? -9.435 -17.596 0.628 1.00 51.88 87 ARG A O 1
ATOM 677 N N . SER A 1 88 ? -9.118 -19.621 1.564 1.00 45.03 88 SER A N 1
ATOM 678 C CA . SER A 1 88 ? -7.821 -19.815 0.926 1.00 45.03 88 SER A CA 1
ATOM 679 C C . SER A 1 88 ? -8.036 -20.064 -0.572 1.00 45.03 88 SER A C 1
ATOM 681 O O . SER A 1 88 ? -9.127 -20.435 -1.018 1.00 45.03 88 SER A O 1
ATOM 683 N N . SER A 1 89 ? -7.017 -19.801 -1.390 1.00 44.50 89 SER A N 1
ATOM 684 C CA . SER A 1 89 ? -7.084 -19.809 -2.860 1.00 44.50 89 SER A CA 1
ATOM 685 C C . SER A 1 89 ? -7.238 -21.209 -3.497 1.00 44.50 89 SER A C 1
ATOM 687 O O . SER A 1 89 ? -6.816 -21.438 -4.630 1.00 44.50 89 SER A O 1
ATOM 689 N N . GLY A 1 90 ? -7.883 -22.151 -2.805 1.00 44.03 90 GLY A N 1
ATOM 690 C CA . GLY A 1 90 ? -8.303 -23.458 -3.307 1.00 44.03 90 GLY A CA 1
ATOM 691 C C . GLY A 1 90 ? -9.827 -23.554 -3.402 1.00 44.03 90 GLY A C 1
ATOM 692 O O . GLY A 1 90 ? -10.547 -22.961 -2.607 1.00 44.03 90 GLY A O 1
ATOM 693 N N . ARG A 1 91 ? -10.340 -24.329 -4.370 1.00 53.41 91 ARG A N 1
ATOM 694 C CA . ARG A 1 91 ? -11.761 -24.359 -4.788 1.00 53.41 91 ARG A CA 1
ATOM 695 C C . ARG A 1 91 ? -12.826 -24.562 -3.692 1.00 53.41 91 ARG A C 1
ATOM 697 O O . ARG A 1 91 ? -13.985 -24.406 -4.042 1.00 53.41 91 ARG A O 1
ATOM 704 N N . ASN A 1 92 ? -12.489 -24.893 -2.442 1.00 52.84 92 ASN A N 1
ATOM 705 C CA . ASN A 1 92 ? -13.421 -24.939 -1.299 1.00 52.84 92 ASN A CA 1
ATOM 706 C C . ASN A 1 92 ? -12.714 -24.990 0.077 1.00 52.84 92 ASN A C 1
ATOM 708 O O . ASN A 1 92 ? -13.301 -25.449 1.054 1.00 52.84 92 ASN A O 1
ATOM 712 N N . ALA A 1 93 ? -11.456 -24.555 0.182 1.00 46.75 93 ALA A N 1
ATOM 713 C CA . ALA A 1 93 ? -10.756 -24.569 1.465 1.00 46.75 93 ALA A CA 1
ATOM 714 C C . ALA A 1 93 ? -11.072 -23.273 2.230 1.00 46.75 93 ALA A C 1
ATOM 716 O O . ALA A 1 93 ? -10.587 -22.194 1.893 1.00 46.75 93 ALA A O 1
ATOM 717 N N . GLN A 1 94 ? -11.958 -23.367 3.223 1.00 55.31 94 GLN A N 1
ATOM 718 C CA . GLN A 1 94 ? -12.093 -22.333 4.245 1.00 55.31 94 GLN A CA 1
ATOM 719 C C . GLN A 1 94 ? -11.104 -22.658 5.357 1.00 55.31 94 GLN A C 1
ATOM 721 O O . GLN A 1 94 ? -11.220 -23.698 6.000 1.00 55.31 94 GLN A O 1
ATOM 726 N N . GLU A 1 95 ? -10.132 -21.780 5.557 1.00 51.09 95 GLU A N 1
ATOM 727 C CA . GLU A 1 95 ? -9.235 -21.845 6.702 1.00 51.09 95 GLU A CA 1
ATOM 728 C C . GLU A 1 95 ? -9.762 -20.889 7.771 1.00 51.09 95 GLU A C 1
ATOM 730 O O . GLU A 1 95 ? -10.028 -19.709 7.514 1.00 51.09 95 GLU A O 1
ATOM 735 N N . GLN A 1 96 ? -9.966 -21.430 8.971 1.00 56.62 96 GLN A N 1
ATOM 736 C CA . GLN A 1 96 ? -10.285 -20.650 10.158 1.00 56.62 96 GLN A CA 1
ATOM 737 C C . GLN A 1 96 ? -8.990 -19.974 10.611 1.00 56.62 96 GLN A C 1
ATOM 739 O O . GLN A 1 96 ? -8.057 -20.642 11.053 1.00 56.62 96 GLN A O 1
ATOM 744 N N . LEU A 1 97 ? -8.919 -18.656 10.465 1.00 59.31 97 LEU A N 1
ATOM 745 C CA . LEU A 1 97 ? -7.813 -17.850 10.958 1.00 59.31 97 LEU A CA 1
ATOM 746 C C . LEU A 1 97 ? -8.331 -17.041 12.144 1.00 59.31 97 LEU A C 1
ATOM 748 O O . LEU A 1 97 ? -9.262 -16.250 12.012 1.00 59.31 97 LEU A O 1
ATOM 752 N N . VAL A 1 98 ? -7.746 -17.235 13.323 1.00 62.53 98 VAL A N 1
ATOM 753 C CA . VAL A 1 98 ? -8.009 -16.336 14.451 1.00 62.53 98 VAL A CA 1
ATOM 754 C C . VAL A 1 98 ? -7.330 -15.012 14.117 1.00 62.53 98 VAL A C 1
ATOM 756 O O . VAL A 1 98 ? -6.104 -14.930 14.106 1.00 62.53 98 VAL A O 1
ATOM 759 N N . ALA A 1 99 ? -8.122 -13.999 13.769 1.00 68.81 99 ALA A N 1
ATOM 760 C CA . ALA A 1 99 ? -7.617 -12.656 13.544 1.00 68.81 99 ALA A CA 1
ATOM 761 C C . ALA A 1 99 ? -7.691 -11.896 14.874 1.00 68.81 99 ALA A C 1
ATOM 763 O O . ALA A 1 99 ? -8.733 -11.855 15.535 1.00 68.81 99 ALA A O 1
ATOM 764 N N . VAL A 1 100 ? -6.562 -11.325 15.286 1.00 74.62 100 VAL A N 1
ATOM 765 C CA . VAL A 1 100 ? -6.481 -10.521 16.505 1.00 74.62 100 VAL A CA 1
ATOM 766 C C . VAL A 1 100 ? -6.862 -9.088 16.145 1.00 74.62 100 VAL A C 1
ATOM 768 O O . VAL A 1 100 ? -6.241 -8.465 15.279 1.00 74.62 100 VAL A O 1
ATOM 771 N N . PHE A 1 101 ? -7.910 -8.576 16.789 1.00 83.56 101 PHE A N 1
ATOM 772 C CA . PHE A 1 101 ? -8.360 -7.199 16.632 1.00 83.56 101 PHE A CA 1
ATOM 773 C C . PHE A 1 101 ? -8.146 -6.426 17.924 1.00 83.56 101 PHE A C 1
ATOM 775 O O . PHE A 1 101 ? -8.375 -6.943 19.009 1.00 83.56 101 PHE A O 1
ATOM 782 N N . HIS A 1 102 ? -7.758 -5.163 17.832 1.00 85.81 102 HIS A N 1
ATOM 783 C CA . HIS A 1 102 ? -7.726 -4.258 18.975 1.00 85.81 102 HIS A CA 1
ATOM 784 C C . HIS A 1 102 ? -8.789 -3.176 18.794 1.00 85.81 102 HIS A C 1
ATOM 786 O O . HIS A 1 102 ? -8.872 -2.544 17.742 1.00 85.81 102 HIS A O 1
ATOM 792 N N . PHE A 1 103 ? -9.611 -2.949 19.815 1.00 87.88 103 PHE A N 1
ATOM 793 C CA . PHE A 1 103 ? -10.532 -1.821 19.847 1.00 87.88 103 PHE A CA 1
ATOM 794 C C . PHE A 1 103 ? -9.834 -0.608 20.433 1.00 87.88 103 PHE A C 1
ATOM 796 O O . PHE A 1 103 ? -9.419 -0.633 21.589 1.00 87.88 103 PHE A O 1
ATOM 803 N N . VAL A 1 104 ? -9.737 0.464 19.653 1.00 86.88 104 VAL A N 1
ATOM 804 C CA . VAL A 1 104 ? -9.142 1.723 20.103 1.00 86.88 104 VAL A CA 1
ATOM 805 C C . VAL A 1 104 ? -10.244 2.777 20.221 1.00 86.88 104 VAL A C 1
ATOM 807 O O . VAL A 1 104 ? -10.892 3.099 19.216 1.00 86.88 104 VAL A O 1
ATOM 810 N N . PRO A 1 105 ? -10.513 3.307 21.429 1.00 85.06 105 PRO A N 1
ATOM 811 C CA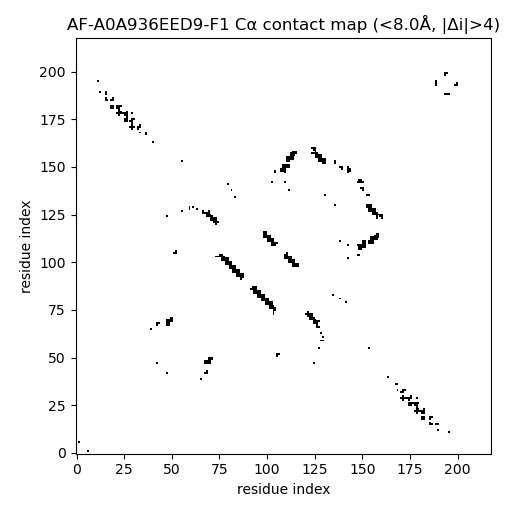 . PRO A 1 105 ? -11.458 4.397 21.606 1.00 85.06 105 PRO A CA 1
ATOM 812 C C . PRO A 1 105 ? -10.854 5.704 21.078 1.00 85.06 105 PRO A C 1
ATOM 814 O O . PRO A 1 105 ? -9.757 6.098 21.458 1.00 85.06 105 PRO A O 1
ATOM 817 N N . MET A 1 106 ? -11.587 6.411 20.222 1.00 81.62 106 MET A N 1
ATOM 818 C CA . MET A 1 106 ? -11.153 7.671 19.628 1.00 81.62 106 MET A CA 1
ATOM 819 C C . MET A 1 106 ? -12.309 8.673 19.621 1.00 81.62 106 MET A C 1
ATOM 821 O O . MET A 1 106 ? -13.306 8.475 18.932 1.00 81.62 106 MET A O 1
ATOM 825 N N . ALA A 1 107 ? -12.171 9.747 20.411 1.00 80.25 107 ALA A N 1
ATOM 826 C CA . ALA A 1 107 ? -13.091 10.892 20.484 1.00 80.25 107 ALA A CA 1
ATOM 827 C C . ALA A 1 107 ? -14.597 10.522 20.455 1.00 80.25 107 ALA A C 1
ATOM 829 O O . ALA A 1 107 ? -15.388 11.072 19.691 1.00 80.25 107 ALA A O 1
ATOM 830 N N . GLY A 1 108 ? -14.993 9.584 21.325 1.00 79.75 108 GLY A N 1
ATOM 831 C CA . GLY A 1 108 ? -16.390 9.162 21.499 1.00 79.75 108 GLY A CA 1
ATOM 832 C C . GLY A 1 108 ? -16.851 8.043 20.564 1.00 79.75 108 GLY A C 1
ATOM 833 O O . GLY A 1 108 ? -18.019 7.670 20.610 1.00 79.75 108 GLY A O 1
ATOM 834 N N . LYS A 1 109 ? -15.949 7.493 19.748 1.00 84.81 109 LYS A N 1
ATOM 835 C CA . LYS A 1 109 ? -16.187 6.338 18.878 1.00 84.81 109 LYS A CA 1
ATOM 836 C C . LYS A 1 109 ? -15.160 5.242 19.127 1.00 84.81 109 LYS A C 1
ATOM 838 O O . LYS A 1 109 ? -14.184 5.452 19.848 1.00 84.81 109 LYS A O 1
ATOM 843 N N . THR A 1 110 ? -15.359 4.079 18.522 1.00 87.06 110 THR A N 1
ATOM 844 C CA . THR A 1 110 ? -14.406 2.968 18.581 1.00 87.06 110 THR A CA 1
ATOM 845 C C . THR A 1 110 ? -13.989 2.542 17.182 1.00 87.06 110 THR A C 1
ATOM 847 O O . THR A 1 110 ? -14.822 2.373 16.294 1.00 87.06 110 THR A O 1
ATOM 850 N N . VAL A 1 111 ? -12.685 2.361 16.990 1.00 87.31 111 VAL A N 1
ATOM 851 C CA . VAL A 1 111 ? -12.100 1.858 15.745 1.00 87.31 111 VAL A CA 1
ATOM 852 C C . VAL A 1 111 ? -11.585 0.446 15.989 1.00 87.31 111 VAL A C 1
ATOM 854 O O . VAL A 1 111 ? -10.877 0.202 16.967 1.00 87.31 111 VAL A O 1
ATOM 857 N N . ALA A 1 112 ? -11.937 -0.484 15.103 1.00 88.69 112 ALA A N 1
ATOM 858 C CA . ALA A 1 112 ? -11.360 -1.821 15.099 1.00 88.69 112 ALA A CA 1
ATOM 859 C C . ALA A 1 112 ? -10.041 -1.812 14.322 1.00 88.69 112 ALA A C 1
ATOM 861 O O . ALA A 1 112 ? -10.010 -1.445 13.147 1.00 88.69 112 ALA A O 1
ATOM 862 N N . VAL A 1 113 ? -8.964 -2.243 14.969 1.00 87.69 113 VAL A N 1
ATOM 863 C CA . VAL A 1 113 ? -7.629 -2.358 14.384 1.00 87.69 113 VAL A CA 1
ATOM 864 C C . VAL A 1 113 ? -7.320 -3.827 14.144 1.00 87.69 113 VAL A C 1
ATOM 866 O O . VAL A 1 113 ? -7.375 -4.613 15.082 1.00 87.69 113 VAL A O 1
ATOM 869 N N . ARG A 1 114 ? -6.997 -4.208 12.908 1.00 87.19 114 ARG A N 1
ATOM 870 C CA . ARG A 1 114 ? -6.494 -5.545 12.569 1.00 87.19 114 ARG A CA 1
ATOM 871 C C . ARG A 1 114 ? -4.977 -5.541 12.679 1.00 87.19 114 ARG A C 1
ATOM 873 O O . ARG A 1 114 ? -4.329 -4.708 12.046 1.00 87.19 114 ARG A O 1
ATOM 880 N N . LEU A 1 115 ? -4.435 -6.484 13.440 1.00 77.69 115 LEU A N 1
ATOM 881 C CA . LEU A 1 115 ? -3.001 -6.631 13.667 1.00 77.69 115 LEU A CA 1
ATOM 882 C C . LEU A 1 115 ? -2.547 -8.032 13.276 1.00 77.69 115 LEU A C 1
ATOM 884 O O . LEU A 1 115 ? -3.335 -8.981 13.285 1.00 77.69 115 LEU A O 1
ATOM 888 N N . ASP A 1 116 ? -1.260 -8.155 12.966 1.00 77.38 116 ASP A N 1
ATOM 889 C CA . ASP A 1 116 ? -0.618 -9.461 12.999 1.00 77.38 116 ASP A CA 1
ATOM 890 C C . ASP A 1 116 ? -0.525 -9.936 14.461 1.00 77.38 116 ASP A C 1
ATOM 892 O O . ASP A 1 116 ? -0.296 -9.128 15.365 1.00 77.38 116 ASP A O 1
ATOM 896 N N . PRO A 1 117 ? -0.679 -11.244 14.727 1.00 66.81 117 PRO A N 1
ATOM 897 C CA . PRO A 1 117 ? -0.798 -11.784 16.086 1.00 66.81 117 PRO A CA 1
ATOM 898 C C . PRO A 1 117 ? 0.450 -11.587 16.964 1.00 66.81 117 PRO A C 1
ATOM 900 O O . PRO A 1 117 ? 0.386 -11.821 18.164 1.00 66.81 117 PRO A O 1
ATOM 903 N N . ASN A 1 118 ? 1.574 -11.159 16.382 1.00 67.38 118 ASN A N 1
ATOM 904 C CA . ASN A 1 118 ? 2.837 -10.924 17.084 1.00 67.38 118 ASN A CA 1
ATOM 905 C C . ASN A 1 118 ? 3.192 -9.429 17.202 1.00 67.38 118 ASN A C 1
ATOM 907 O O . ASN A 1 118 ? 4.315 -9.099 17.584 1.00 67.38 118 ASN A O 1
ATOM 911 N N . THR A 1 119 ? 2.284 -8.528 16.821 1.00 70.12 119 THR A N 1
ATOM 912 C CA . THR A 1 119 ? 2.549 -7.088 16.795 1.00 70.12 119 THR A CA 1
ATOM 913 C C . THR A 1 119 ? 2.218 -6.448 18.141 1.00 70.12 119 THR A C 1
ATOM 915 O O . THR A 1 119 ? 1.057 -6.203 18.463 1.00 70.12 119 THR A O 1
ATOM 918 N N . GLU A 1 120 ? 3.256 -6.114 18.906 1.00 68.56 120 GLU A N 1
ATOM 919 C CA . GLU A 1 120 ? 3.168 -5.225 20.066 1.00 68.56 120 GLU A CA 1
ATOM 920 C C . GLU A 1 120 ? 3.742 -3.858 19.676 1.00 68.56 120 GLU A C 1
ATOM 922 O O . GLU A 1 120 ? 4.939 -3.728 19.418 1.00 68.56 120 GLU A O 1
ATOM 927 N N . SER A 1 121 ? 2.883 -2.839 19.586 1.00 68.50 121 SER A N 1
ATOM 928 C CA . SER A 1 121 ? 3.292 -1.483 19.212 1.00 68.50 121 SER A CA 1
ATOM 929 C C . SER A 1 121 ? 2.562 -0.415 20.033 1.00 68.50 121 SER A C 1
ATOM 931 O O . SER A 1 121 ? 1.354 -0.501 20.279 1.00 68.50 121 SER A O 1
ATOM 933 N N . ASP A 1 122 ? 3.299 0.630 20.417 1.00 73.38 122 ASP A N 1
ATOM 934 C CA . ASP A 1 122 ? 2.777 1.844 21.067 1.00 73.38 122 ASP A CA 1
ATOM 935 C C . ASP A 1 122 ? 1.955 2.719 20.097 1.00 73.38 122 ASP A C 1
ATOM 937 O O . ASP A 1 122 ? 1.202 3.612 20.498 1.00 73.38 122 ASP A O 1
ATOM 941 N N . ALA A 1 123 ? 2.103 2.492 18.790 1.00 78.56 123 ALA A N 1
ATOM 942 C CA . ALA A 1 123 ? 1.307 3.155 17.771 1.00 78.56 123 ALA A CA 1
ATOM 943 C C . ALA A 1 123 ? 1.113 2.253 16.555 1.00 78.56 123 ALA A C 1
ATOM 945 O O . ALA A 1 123 ? 2.077 1.740 15.990 1.00 78.56 123 ALA A O 1
ATOM 946 N N . TYR A 1 124 ? -0.131 2.147 16.107 1.00 80.75 124 TYR A N 1
ATOM 947 C CA . TYR A 1 124 ? -0.490 1.375 14.935 1.00 80.75 124 TYR A CA 1
ATOM 948 C C . TYR A 1 124 ? -0.292 2.171 13.649 1.00 80.75 124 TYR A C 1
ATOM 950 O O . TYR A 1 124 ? -0.745 3.317 13.543 1.00 80.75 124 TYR A O 1
ATOM 958 N N . LEU A 1 125 ? 0.357 1.561 12.657 1.00 80.00 125 LEU A N 1
ATOM 959 C CA . LEU A 1 125 ? 0.522 2.132 11.319 1.00 80.00 125 LEU A CA 1
ATOM 960 C C . LEU A 1 125 ? -0.227 1.292 10.288 1.00 80.00 125 LEU A C 1
ATOM 962 O O . LEU A 1 125 ? 0.063 0.117 10.097 1.00 80.00 125 LEU A O 1
ATOM 966 N N . GLY A 1 126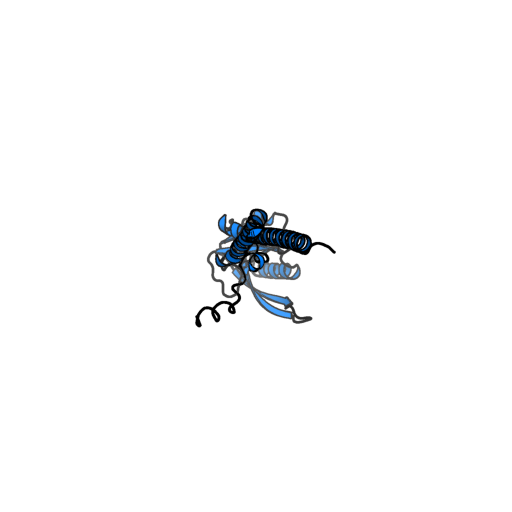 ? -1.170 1.912 9.587 1.00 80.12 126 GLY A N 1
ATOM 967 C CA . GLY A 1 126 ? -2.098 1.155 8.759 1.00 80.12 126 GLY A CA 1
ATOM 968 C C . GLY A 1 126 ? -2.938 1.998 7.817 1.00 80.12 126 GLY A C 1
ATOM 969 O O . GLY A 1 126 ? -2.722 3.203 7.643 1.00 80.12 126 GLY A O 1
ATOM 970 N N . ARG A 1 127 ? -3.911 1.340 7.190 1.00 79.69 127 ARG A N 1
ATOM 971 C CA . ARG A 1 127 ? -4.857 1.939 6.240 1.00 79.69 127 ARG A CA 1
ATOM 972 C C . ARG A 1 127 ? -6.290 1.700 6.687 1.00 79.69 127 ARG A C 1
ATOM 974 O O . ARG A 1 127 ? -6.599 0.686 7.300 1.00 79.69 127 ARG A O 1
ATOM 981 N N . ILE A 1 128 ? -7.181 2.620 6.329 1.00 80.50 128 ILE A N 1
ATOM 982 C CA . ILE A 1 128 ? -8.620 2.421 6.516 1.00 80.50 128 ILE A CA 1
ATOM 983 C C . ILE A 1 128 ? -9.129 1.550 5.368 1.00 80.50 128 ILE A C 1
ATOM 985 O O . ILE A 1 128 ? -8.987 1.908 4.198 1.00 80.50 128 ILE A O 1
ATOM 989 N N . VAL A 1 129 ? -9.741 0.424 5.707 1.00 79.19 129 VAL A N 1
ATOM 990 C CA . VAL A 1 129 ? -10.379 -0.495 4.767 1.00 79.19 129 VAL A CA 1
ATOM 991 C C . VAL A 1 129 ? -11.823 -0.761 5.193 1.00 79.19 129 VAL A C 1
ATOM 993 O O . VAL A 1 129 ? -12.136 -0.768 6.387 1.00 79.19 129 VAL A O 1
ATOM 996 N N . PRO A 1 130 ? -12.744 -0.958 4.237 1.00 75.50 130 PRO A N 1
ATOM 997 C CA . PRO A 1 130 ? -14.115 -1.311 4.572 1.00 75.50 130 PRO A CA 1
ATOM 998 C C . PRO A 1 130 ? -14.143 -2.689 5.242 1.00 75.50 130 PRO A C 1
ATOM 1000 O O . PRO A 1 130 ? -13.600 -3.658 4.706 1.00 75.50 130 PRO A O 1
ATOM 1003 N N . ALA A 1 131 ? -14.802 -2.790 6.396 1.00 75.06 131 ALA A N 1
ATOM 1004 C CA . ALA A 1 131 ? -15.086 -4.089 6.987 1.00 75.06 131 ALA A CA 1
ATOM 1005 C C . ALA A 1 131 ? -16.110 -4.829 6.109 1.00 75.06 131 ALA A C 1
ATOM 1007 O O . ALA A 1 131 ? -17.059 -4.231 5.593 1.00 75.06 131 ALA A O 1
ATOM 1008 N N . SER A 1 132 ? -15.938 -6.141 5.926 1.00 76.56 132 SER A N 1
ATOM 1009 C CA . SER A 1 132 ? -16.990 -6.948 5.301 1.00 76.56 132 SER A CA 1
ATOM 1010 C C . SER A 1 132 ? -18.248 -6.913 6.177 1.00 76.56 132 SER A C 1
ATOM 1012 O O . SER A 1 132 ? -18.143 -6.838 7.401 1.00 76.56 132 SER A O 1
ATOM 1014 N N . SER A 1 133 ? -19.439 -6.973 5.573 1.00 70.38 133 SER A N 1
ATOM 1015 C CA . SER A 1 133 ? -20.707 -6.823 6.309 1.00 70.38 133 SER A CA 1
ATOM 1016 C C . SER A 1 133 ? -20.812 -7.778 7.505 1.00 70.38 133 SER A C 1
ATOM 1018 O O . SER A 1 133 ? -21.121 -7.347 8.608 1.00 70.38 133 SER A O 1
ATOM 1020 N N . GLY A 1 134 ? -20.442 -9.050 7.324 1.00 77.00 134 GLY A N 1
ATOM 1021 C CA . GLY A 1 134 ? -20.454 -10.035 8.410 1.00 77.00 134 GLY A CA 1
ATOM 1022 C C . GLY A 1 134 ? -19.389 -9.817 9.495 1.00 77.00 134 GLY A C 1
ATOM 1023 O O . GLY A 1 134 ? -19.573 -10.271 10.622 1.00 77.00 134 GLY A O 1
ATOM 1024 N N . LEU A 1 135 ? -18.279 -9.138 9.187 1.00 79.81 135 LEU A N 1
ATOM 1025 C CA . LEU A 1 135 ? -17.247 -8.799 10.172 1.00 79.81 135 LEU A CA 1
ATOM 1026 C C . LEU A 1 135 ? -17.651 -7.565 10.991 1.00 79.81 135 LEU A C 1
ATOM 1028 O O . LEU A 1 135 ? -17.475 -7.567 12.207 1.00 79.81 135 LEU A O 1
ATOM 1032 N N . ALA A 1 136 ? -18.233 -6.550 10.346 1.00 81.81 136 ALA A N 1
ATOM 1033 C CA . ALA A 1 136 ? -18.690 -5.326 11.002 1.00 81.81 136 ALA A CA 1
ATOM 1034 C C . ALA A 1 136 ? -19.731 -5.613 12.099 1.00 81.81 136 ALA A C 1
ATOM 1036 O O . ALA A 1 136 ? -19.585 -5.133 13.224 1.00 81.81 136 ALA A O 1
ATOM 1037 N N . ASP A 1 137 ? -20.718 -6.469 11.814 1.00 84.38 137 ASP A N 1
ATOM 1038 C CA . ASP A 1 137 ? -21.751 -6.856 12.786 1.00 84.38 137 ASP A CA 1
ATOM 1039 C C . ASP A 1 137 ? -21.149 -7.563 14.011 1.00 84.38 137 ASP A C 1
ATOM 1041 O O . ASP A 1 137 ? -21.534 -7.309 15.154 1.00 84.38 137 ASP A O 1
ATOM 1045 N N . ARG A 1 138 ? -20.159 -8.435 13.785 1.00 84.12 138 ARG A N 1
ATOM 1046 C CA . ARG A 1 138 ? -19.476 -9.180 14.853 1.00 84.12 138 ARG A CA 1
ATOM 1047 C C . ARG A 1 138 ? -18.585 -8.282 15.703 1.00 84.12 138 ARG A C 1
ATOM 1049 O O . ARG A 1 138 ? -18.590 -8.419 16.925 1.00 84.12 138 ARG A O 1
ATOM 1056 N N . LEU A 1 139 ? -17.855 -7.360 15.075 1.00 85.50 139 LEU A N 1
ATOM 1057 C CA . LEU A 1 139 ? -17.054 -6.358 15.775 1.00 85.50 139 LEU A CA 1
ATOM 1058 C C . LEU A 1 139 ? -17.947 -5.444 16.619 1.00 85.50 139 LEU A C 1
ATOM 1060 O O . LEU A 1 139 ? -17.647 -5.224 17.788 1.00 85.50 139 LEU A O 1
ATOM 1064 N N . SER A 1 140 ? -19.074 -4.985 16.069 1.00 86.12 140 SER A N 1
ATOM 1065 C CA . SER A 1 140 ? -20.037 -4.137 16.779 1.00 86.12 140 SER A CA 1
ATOM 1066 C C . SER A 1 140 ? -20.644 -4.855 17.988 1.00 86.12 140 SER A C 1
ATOM 1068 O O . SER A 1 140 ? -20.643 -4.325 19.099 1.00 86.12 140 SER A O 1
ATOM 1070 N N . ALA A 1 141 ? -21.062 -6.114 17.819 1.00 86.12 141 ALA A N 1
ATOM 1071 C CA . ALA A 1 141 ? -21.557 -6.934 18.923 1.00 86.12 141 ALA A CA 1
ATOM 1072 C C . ALA A 1 141 ? -20.494 -7.162 20.014 1.00 86.12 141 ALA A C 1
ATOM 1074 O O . ALA A 1 141 ? -20.823 -7.206 21.200 1.00 86.12 141 ALA A O 1
ATOM 1075 N N . SER A 1 142 ? -19.225 -7.312 19.630 1.00 86.12 142 SER A N 1
ATOM 1076 C CA . SER A 1 142 ? -18.118 -7.461 20.577 1.00 86.12 142 SER A CA 1
ATOM 1077 C C . SER A 1 142 ? -17.831 -6.155 21.333 1.00 86.12 142 SER A C 1
ATOM 1079 O O . SER A 1 142 ? -17.736 -6.164 22.560 1.00 86.12 142 SER A O 1
ATOM 1081 N N . ALA A 1 143 ? -17.814 -5.016 20.633 1.00 86.00 143 ALA A N 1
ATOM 1082 C CA . ALA A 1 143 ? -17.651 -3.692 21.232 1.00 86.00 143 ALA A CA 1
ATOM 1083 C C . ALA A 1 143 ? -18.776 -3.363 22.232 1.00 86.00 143 ALA A C 1
ATOM 1085 O O . ALA A 1 143 ? -18.503 -2.917 23.347 1.00 86.00 143 ALA A O 1
ATOM 1086 N N . GLN A 1 144 ? -20.033 -3.671 21.892 1.00 85.94 144 GLN A N 1
ATOM 1087 C CA . GLN A 1 144 ? -21.179 -3.486 22.793 1.00 85.94 144 GLN A CA 1
ATOM 1088 C C . GLN A 1 144 ? -21.064 -4.328 24.067 1.00 85.94 144 GLN A C 1
ATOM 1090 O O . GLN A 1 144 ? -21.340 -3.835 25.160 1.00 85.94 144 GLN A O 1
ATOM 1095 N N . LYS A 1 145 ? -20.621 -5.588 23.955 1.00 85.94 145 LYS A N 1
ATOM 1096 C CA . LYS A 1 145 ? -20.377 -6.450 25.125 1.00 85.94 145 LYS A CA 1
ATOM 1097 C C . LYS A 1 145 ? -19.268 -5.908 26.022 1.00 85.94 145 LYS A C 1
ATOM 1099 O O . LYS A 1 145 ? -19.353 -6.055 27.236 1.00 85.94 145 LYS A O 1
ATOM 1104 N N . ALA A 1 146 ? -18.259 -5.274 25.430 1.00 82.81 146 ALA A N 1
ATOM 1105 C CA . ALA A 1 146 ? -17.178 -4.613 26.151 1.00 82.81 146 ALA A CA 1
ATOM 1106 C C . ALA A 1 146 ? -17.582 -3.246 26.747 1.00 82.81 146 ALA A C 1
ATOM 1108 O O . ALA A 1 146 ? -16.765 -2.612 27.410 1.00 82.81 146 ALA A O 1
ATOM 1109 N N . GLY A 1 147 ? -18.824 -2.784 26.535 1.00 84.38 147 GLY A N 1
ATOM 1110 C CA . GLY A 1 147 ? -19.298 -1.483 27.017 1.00 84.38 147 GLY A CA 1
ATOM 1111 C C . GLY A 1 147 ? -18.651 -0.296 26.300 1.00 84.38 147 GLY A C 1
ATOM 1112 O O . GLY A 1 147 ? -18.561 0.789 26.875 1.00 84.38 147 GLY A O 1
ATOM 1113 N N . LEU A 1 148 ? -18.166 -0.504 25.073 1.00 84.94 148 LEU A N 1
ATOM 1114 C CA . LEU A 1 148 ? -17.482 0.522 24.295 1.00 84.94 148 LEU A CA 1
ATOM 1115 C C . LEU A 1 148 ? -18.464 1.406 23.514 1.00 84.94 148 LEU A C 1
ATOM 1117 O O . LEU A 1 148 ? -19.591 0.984 23.235 1.00 84.94 148 LEU A O 1
ATOM 1121 N N . PRO A 1 149 ? -18.048 2.639 23.165 1.00 83.38 149 PRO A N 1
ATOM 1122 C CA . PRO A 1 149 ? -18.801 3.510 22.271 1.00 83.38 149 PRO A CA 1
ATOM 1123 C C . PRO A 1 149 ? -19.100 2.872 20.908 1.00 83.38 149 PRO A C 1
ATOM 1125 O O . PRO A 1 149 ? -18.575 1.817 20.552 1.00 83.38 149 PRO A O 1
ATOM 1128 N N . GLU A 1 150 ? -19.947 3.541 20.126 1.00 84.69 150 GLU A N 1
ATOM 1129 C CA . GLU A 1 150 ? -20.327 3.084 18.789 1.00 84.69 150 GLU A CA 1
ATOM 1130 C C . GLU A 1 150 ? -19.093 2.816 17.910 1.00 84.69 150 GLU A C 1
ATOM 1132 O O . GLU A 1 150 ? -18.173 3.638 17.818 1.00 84.69 150 GLU A O 1
ATOM 1137 N N . LEU A 1 151 ? -19.081 1.637 17.282 1.00 83.56 151 LEU A N 1
ATOM 1138 C CA . LEU A 1 151 ? -18.017 1.211 16.385 1.00 83.56 151 LEU A CA 1
ATOM 1139 C C . LEU A 1 151 ? -18.199 1.863 15.011 1.00 83.56 151 LEU A C 1
ATOM 1141 O O . LEU A 1 151 ? -19.271 1.775 14.414 1.00 83.56 151 LEU A O 1
ATOM 1145 N N . GLU A 1 152 ? -17.132 2.445 14.474 1.00 81.75 152 GLU A N 1
ATOM 1146 C CA . GLU A 1 152 ? -17.097 2.840 13.066 1.00 81.75 152 GLU A CA 1
ATOM 1147 C C . GLU A 1 152 ? -17.212 1.597 12.158 1.00 81.75 152 GLU A C 1
ATOM 1149 O O . GLU A 1 152 ? -16.582 0.574 12.434 1.00 81.75 152 GLU A O 1
ATOM 1154 N N . PRO A 1 153 ? -17.944 1.650 11.029 1.00 72.81 153 PRO A N 1
ATOM 1155 C CA . PRO A 1 153 ? -18.106 0.519 10.108 1.00 72.81 153 PRO A CA 1
ATOM 1156 C C . PRO A 1 153 ? -16.837 0.237 9.274 1.00 72.81 153 PRO A C 1
ATOM 1158 O O . PRO A 1 153 ? -16.891 -0.374 8.203 1.00 72.81 153 PRO A O 1
ATOM 1161 N N . PHE A 1 154 ? -15.684 0.700 9.749 1.00 78.19 154 PHE A N 1
ATOM 1162 C CA . PHE A 1 154 ? -14.399 0.661 9.076 1.00 78.19 154 PHE A CA 1
ATOM 1163 C C . PHE A 1 154 ? -13.377 -0.078 9.930 1.00 78.19 154 PHE A C 1
ATOM 1165 O O . PHE A 1 154 ? -13.396 -0.022 11.159 1.00 78.19 154 PHE A O 1
ATOM 1172 N N . LEU A 1 155 ? -12.460 -0.754 9.249 1.00 84.75 155 LEU A N 1
ATOM 1173 C CA . LEU A 1 155 ? -11.349 -1.461 9.854 1.00 84.75 155 LEU A CA 1
ATOM 1174 C C . LEU A 1 155 ? -10.060 -0.684 9.576 1.00 84.75 155 LEU A C 1
ATOM 1176 O O . LEU A 1 155 ? -9.812 -0.252 8.451 1.00 84.75 155 LEU A O 1
ATOM 1180 N N . PHE A 1 156 ? -9.235 -0.519 10.599 1.00 84.88 156 PHE A N 1
ATOM 1181 C CA . PHE A 1 156 ? -7.875 -0.028 10.456 1.00 84.88 156 PHE A CA 1
ATOM 1182 C C . PHE A 1 156 ? -6.934 -1.225 10.294 1.00 84.88 156 PHE A C 1
ATOM 1184 O O . PHE A 1 156 ? -6.686 -1.955 11.248 1.00 84.88 156 PHE A O 1
ATOM 1191 N N . ASP A 1 157 ? -6.462 -1.478 9.078 1.00 83.12 157 ASP A N 1
ATOM 1192 C CA . ASP A 1 157 ? -5.570 -2.597 8.784 1.00 83.12 157 ASP A CA 1
ATOM 1193 C C . ASP A 1 157 ? -4.111 -2.191 8.995 1.00 83.12 157 ASP A C 1
ATOM 1195 O O . ASP A 1 157 ? -3.557 -1.412 8.214 1.00 83.12 157 ASP A O 1
ATOM 1199 N N . ALA A 1 158 ? -3.524 -2.713 10.071 1.00 77.38 158 ALA A N 1
ATOM 1200 C CA . ALA A 1 158 ? -2.144 -2.500 10.494 1.00 77.38 158 ALA A CA 1
ATOM 1201 C C . ALA A 1 158 ? -1.294 -3.788 10.397 1.00 77.38 158 ALA A C 1
ATOM 1203 O O . ALA A 1 158 ? -0.191 -3.851 10.933 1.00 77.38 158 ALA A O 1
ATOM 1204 N N . THR A 1 159 ? -1.760 -4.815 9.672 1.00 70.75 159 THR A N 1
ATOM 1205 C CA . THR 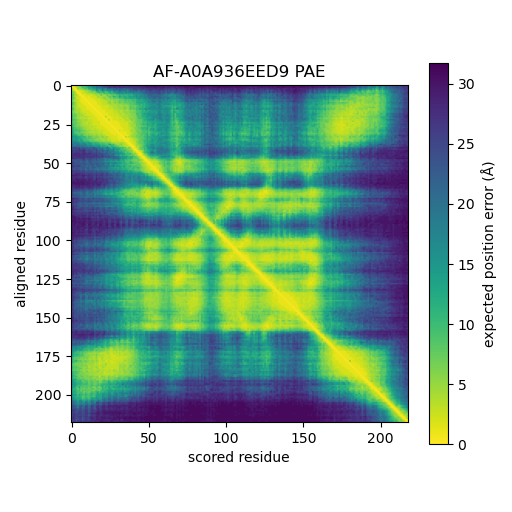A 1 159 ? -0.994 -6.062 9.439 1.00 70.75 159 THR A CA 1
ATOM 1206 C C . THR A 1 159 ? 0.353 -5.818 8.747 1.00 70.75 159 THR A C 1
ATOM 1208 O O . THR A 1 159 ? 1.326 -6.515 8.994 1.00 70.75 159 THR A O 1
ATOM 1211 N N . SER A 1 160 ? 0.460 -4.781 7.912 1.00 58.38 160 SER A N 1
ATOM 1212 C CA . SER A 1 160 ? 1.698 -4.426 7.196 1.00 58.38 160 SER A CA 1
ATOM 1213 C C . SER A 1 160 ? 2.549 -3.353 7.889 1.00 58.38 160 SER A C 1
ATOM 1215 O O . SER A 1 160 ? 3.252 -2.609 7.206 1.00 58.38 160 SER A O 1
ATOM 1217 N N . GLU A 1 161 ? 2.530 -3.258 9.224 1.00 53.28 161 GLU A N 1
ATOM 1218 C CA . GLU A 1 161 ? 3.417 -2.353 9.987 1.00 53.28 161 GLU A CA 1
ATOM 1219 C C . GLU A 1 161 ? 4.901 -2.483 9.590 1.00 53.28 161 GLU A C 1
ATOM 1221 O O . GLU A 1 161 ? 5.672 -1.517 9.640 1.00 53.28 161 GLU A O 1
ATOM 1226 N N . ALA A 1 162 ? 5.305 -3.673 9.140 1.00 48.41 162 ALA A N 1
ATOM 1227 C CA . ALA A 1 162 ? 6.668 -3.976 8.751 1.00 48.41 162 ALA A CA 1
ATOM 1228 C C . ALA A 1 162 ? 7.020 -3.500 7.322 1.00 48.41 162 ALA A C 1
ATOM 1230 O O . ALA A 1 162 ? 6.985 -4.243 6.348 1.00 48.41 162 ALA A O 1
ATOM 1231 N N . GLN A 1 163 ? 7.537 -2.272 7.279 1.00 50.81 163 GLN A N 1
ATOM 1232 C CA . GLN A 1 163 ? 8.699 -1.852 6.485 1.00 50.81 163 GLN A CA 1
ATOM 1233 C C . GLN A 1 163 ? 8.529 -1.580 4.975 1.00 50.81 163 GLN A C 1
ATOM 1235 O O . GLN A 1 163 ? 8.604 -2.486 4.140 1.00 50.81 163 GLN A O 1
ATOM 1240 N N . PRO A 1 164 ? 8.566 -0.298 4.565 1.00 47.97 164 PRO A N 1
ATOM 1241 C CA . PRO A 1 164 ? 9.105 0.063 3.259 1.00 47.97 164 PRO A CA 1
ATOM 1242 C C . PRO A 1 164 ? 10.608 -0.286 3.217 1.00 47.97 164 PRO A C 1
ATOM 1244 O O . PRO A 1 164 ? 11.458 0.492 3.646 1.00 47.97 164 PRO A O 1
ATOM 1247 N N . HIS A 1 165 ? 10.969 -1.476 2.721 1.00 48.78 165 HIS A N 1
ATOM 1248 C CA . HIS A 1 165 ? 12.379 -1.845 2.549 1.00 48.78 165 HIS A CA 1
ATOM 1249 C C . HIS A 1 165 ? 12.927 -1.264 1.234 1.00 48.78 165 HIS A C 1
ATOM 1251 O O . HIS A 1 165 ? 12.415 -1.611 0.168 1.00 48.78 165 HIS A O 1
ATOM 1257 N N . PRO A 1 166 ? 14.013 -0.465 1.229 1.00 55.38 166 PRO A N 1
ATOM 1258 C CA . PRO A 1 166 ? 14.515 0.227 0.025 1.00 55.38 166 PRO A CA 1
ATOM 1259 C C . PRO A 1 166 ? 14.853 -0.693 -1.161 1.00 55.38 166 PRO A C 1
ATOM 1261 O O . PRO A 1 166 ? 14.989 -0.232 -2.294 1.00 55.38 166 PRO A O 1
ATOM 1264 N N . LEU A 1 167 ? 14.923 -2.007 -0.928 1.00 55.25 167 LEU A N 1
ATOM 1265 C CA . LEU A 1 167 ? 15.119 -3.022 -1.955 1.00 55.25 167 LEU A CA 1
ATOM 1266 C C . LEU A 1 167 ? 13.932 -3.121 -2.929 1.00 55.25 167 LEU A C 1
ATOM 1268 O O . LEU A 1 167 ? 14.132 -3.547 -4.060 1.00 55.25 167 LEU A O 1
ATOM 1272 N N . PHE A 1 168 ? 12.726 -2.678 -2.559 1.00 56.16 168 PHE A N 1
ATOM 1273 C CA . PHE A 1 168 ? 11.556 -2.716 -3.448 1.00 56.16 168 PHE A CA 1
ATOM 1274 C C . PHE A 1 168 ? 11.539 -1.606 -4.514 1.00 56.16 168 PHE A C 1
ATOM 1276 O O . PHE A 1 168 ? 10.797 -1.717 -5.486 1.00 56.16 168 PHE A O 1
ATOM 1283 N N . ALA A 1 169 ? 12.392 -0.578 -4.399 1.00 60.28 169 ALA A N 1
ATOM 1284 C CA . ALA A 1 169 ? 12.597 0.433 -5.446 1.00 60.28 169 ALA A CA 1
ATOM 1285 C C . ALA A 1 169 ? 13.666 0.022 -6.482 1.00 60.28 169 ALA A C 1
ATOM 1287 O O . ALA A 1 169 ? 13.708 0.568 -7.591 1.00 60.28 169 ALA A O 1
ATOM 1288 N N . LEU A 1 170 ? 14.512 -0.967 -6.154 1.00 66.62 170 LEU A N 1
ATOM 1289 C CA . LEU A 1 170 ? 15.546 -1.483 -7.059 1.00 66.62 170 LEU A CA 1
ATOM 1290 C C . LEU A 1 170 ? 14.991 -1.983 -8.401 1.00 66.62 170 LEU A C 1
ATOM 1292 O O . LEU A 1 170 ? 15.598 -1.653 -9.421 1.00 66.62 170 LEU A O 1
ATOM 1296 N N . PRO A 1 171 ? 13.858 -2.714 -8.470 1.00 70.81 171 PRO A N 1
ATOM 1297 C CA . PRO A 1 171 ? 13.324 -3.191 -9.742 1.00 70.81 171 PRO A CA 1
ATOM 1298 C C . PRO A 1 171 ? 13.019 -2.048 -10.718 1.00 70.81 171 PRO A C 1
ATOM 1300 O O . PRO A 1 171 ? 13.371 -2.138 -11.893 1.00 70.81 171 PRO A O 1
ATOM 1303 N N . GLY A 1 172 ? 12.435 -0.944 -10.236 1.00 72.44 172 GLY A N 1
ATOM 1304 C CA . GLY A 1 172 ? 12.147 0.238 -11.055 1.00 72.44 172 GLY A CA 1
ATOM 1305 C C . GLY A 1 172 ? 13.420 0.903 -11.584 1.00 72.44 172 GLY A C 1
ATOM 1306 O O . GLY A 1 172 ? 13.538 1.150 -12.785 1.00 72.44 172 GLY A O 1
ATOM 1307 N N . ALA A 1 173 ? 14.412 1.119 -10.716 1.00 77.06 173 ALA A N 1
ATOM 1308 C CA . ALA A 1 173 ? 15.692 1.718 -11.098 1.00 77.06 173 ALA A CA 1
ATOM 1309 C C . ALA A 1 173 ? 16.473 0.853 -12.107 1.00 77.06 173 ALA A C 1
ATOM 1311 O O . ALA A 1 173 ? 17.027 1.374 -13.078 1.00 77.06 173 ALA A O 1
ATOM 1312 N N . ILE A 1 174 ? 16.472 -0.471 -11.919 1.00 83.69 174 ILE A N 1
ATOM 1313 C CA . ILE A 1 174 ? 17.109 -1.429 -12.833 1.00 83.69 174 ILE A CA 1
ATOM 1314 C C . ILE A 1 174 ? 16.440 -1.383 -14.211 1.00 83.69 174 ILE A C 1
ATOM 1316 O O . ILE A 1 174 ? 17.133 -1.309 -15.227 1.00 83.69 174 ILE A O 1
ATOM 1320 N N . LEU A 1 175 ? 15.104 -1.369 -14.265 1.00 84.69 175 LEU A N 1
ATOM 1321 C CA . LEU A 1 175 ? 14.368 -1.259 -15.527 1.00 84.69 175 LEU A CA 1
ATOM 1322 C C . LEU A 1 175 ? 14.685 0.050 -16.256 1.00 84.69 175 LEU A C 1
ATOM 1324 O O . LEU A 1 175 ? 14.947 0.030 -17.458 1.00 84.69 175 LEU A O 1
ATOM 1328 N N . VAL A 1 176 ? 14.749 1.177 -15.541 1.00 84.25 176 VAL A N 1
ATOM 1329 C CA . VAL A 1 176 ? 15.125 2.466 -16.140 1.00 84.25 176 VAL A CA 1
ATOM 1330 C C . VAL A 1 176 ? 16.551 2.421 -16.707 1.00 84.25 176 VAL A C 1
ATOM 1332 O O . VAL A 1 176 ? 16.770 2.844 -17.844 1.00 84.25 176 VAL A O 1
ATOM 1335 N N . ALA A 1 177 ? 17.511 1.848 -15.974 1.00 85.81 177 ALA A N 1
ATOM 1336 C CA . ALA A 1 177 ? 18.892 1.711 -16.441 1.00 85.81 177 ALA A CA 1
ATOM 1337 C C . ALA A 1 177 ? 19.000 0.840 -17.708 1.00 85.81 177 ALA A C 1
ATOM 1339 O O . ALA A 1 177 ? 19.673 1.221 -18.672 1.00 85.81 177 ALA A O 1
ATOM 1340 N N . ILE A 1 178 ? 18.296 -0.297 -17.747 1.00 87.06 178 ILE A N 1
ATOM 1341 C CA . ILE A 1 178 ? 18.251 -1.190 -18.917 1.00 87.06 178 ILE A CA 1
ATOM 1342 C C . ILE A 1 178 ? 17.595 -0.485 -20.108 1.00 87.06 178 ILE A C 1
ATOM 1344 O O . ILE A 1 178 ? 18.132 -0.510 -21.218 1.00 87.06 178 ILE A O 1
ATOM 1348 N N . GLY A 1 179 ? 16.456 0.175 -19.893 1.00 82.06 179 GLY A N 1
ATOM 1349 C CA . GLY A 1 179 ? 15.739 0.899 -20.938 1.00 82.06 179 GLY A CA 1
ATOM 1350 C C . GLY A 1 179 ? 16.572 2.036 -21.540 1.00 82.06 179 GLY A C 1
ATOM 1351 O O . GLY A 1 179 ? 16.620 2.193 -22.767 1.00 82.06 179 GLY A O 1
ATOM 1352 N N . PHE A 1 180 ? 17.309 2.775 -20.703 1.00 87.81 180 PHE A N 1
ATOM 1353 C CA . PHE A 1 180 ? 18.236 3.813 -21.155 1.00 87.81 180 PHE A CA 1
ATOM 1354 C C . PHE A 1 180 ? 19.387 3.219 -21.970 1.00 87.81 180 PHE A C 1
ATOM 1356 O O . PHE A 1 180 ? 19.700 3.720 -23.050 1.00 87.81 180 PHE A O 1
ATOM 1363 N N . TRP A 1 181 ? 19.980 2.112 -21.512 1.00 89.00 181 TRP A N 1
ATOM 1364 C CA . TRP A 1 181 ? 21.058 1.428 -22.228 1.00 89.00 181 TRP A CA 1
ATOM 1365 C C . TRP A 1 181 ? 20.622 0.932 -23.615 1.00 89.00 181 TRP A C 1
ATOM 1367 O O . TRP A 1 181 ? 21.321 1.171 -24.604 1.00 89.00 181 TRP A O 1
ATOM 1377 N N . LEU A 1 182 ? 19.450 0.297 -23.714 1.00 83.31 182 LEU A N 1
ATOM 1378 C CA . LEU A 1 182 ? 18.880 -0.174 -24.982 1.00 83.31 182 LEU A CA 1
ATOM 1379 C C . LEU A 1 182 ? 18.617 0.986 -25.950 1.00 83.31 182 LEU A C 1
ATOM 1381 O O . LEU A 1 182 ? 19.005 0.916 -27.120 1.00 83.31 182 LEU A O 1
ATOM 1385 N N . SER A 1 183 ? 18.027 2.073 -25.449 1.00 83.12 183 SER A N 1
ATOM 1386 C CA . SER A 1 183 ? 17.708 3.268 -26.238 1.00 83.12 183 SER A CA 1
ATOM 1387 C C . SER A 1 183 ? 18.974 3.985 -26.718 1.00 83.12 183 SER A C 1
ATOM 1389 O O . SER A 1 183 ? 19.102 4.295 -27.903 1.00 83.12 183 SER A O 1
ATOM 1391 N N . ALA A 1 184 ? 19.963 4.167 -25.837 1.00 85.31 184 ALA A N 1
ATOM 1392 C CA . ALA A 1 184 ? 21.255 4.760 -26.177 1.00 85.31 184 ALA A CA 1
ATOM 1393 C C . ALA A 1 184 ? 22.012 3.917 -27.216 1.00 85.31 184 ALA A C 1
ATOM 1395 O O . ALA A 1 184 ? 22.604 4.456 -28.155 1.00 85.31 184 ALA A O 1
ATOM 1396 N N . ARG A 1 185 ? 21.964 2.584 -27.094 1.00 82.38 185 ARG A N 1
ATOM 1397 C CA . ARG A 1 185 ? 22.566 1.658 -28.061 1.00 82.38 185 ARG A CA 1
ATOM 1398 C C . ARG A 1 185 ? 21.865 1.720 -29.419 1.00 82.38 185 ARG A C 1
ATOM 1400 O O . ARG A 1 185 ? 22.550 1.727 -30.440 1.00 82.38 185 ARG A O 1
ATOM 1407 N N . ALA A 1 186 ? 20.534 1.794 -29.447 1.00 80.38 186 ALA A N 1
ATOM 1408 C CA . ALA A 1 186 ? 19.766 1.960 -30.681 1.00 80.38 186 ALA A CA 1
ATOM 1409 C C . ALA A 1 186 ? 20.082 3.297 -31.373 1.00 80.38 186 ALA A C 1
ATOM 1411 O O . ALA A 1 186 ? 20.322 3.324 -32.580 1.00 80.38 186 ALA A O 1
ATOM 1412 N N . PHE A 1 187 ? 20.174 4.388 -30.607 1.00 81.56 187 PHE A N 1
ATOM 1413 C CA . PHE A 1 187 ? 20.487 5.717 -31.133 1.00 81.56 187 PHE A CA 1
ATOM 1414 C C . PHE A 1 187 ? 21.907 5.800 -31.710 1.00 81.56 187 PHE A C 1
ATOM 1416 O O . PHE A 1 187 ? 22.091 6.253 -32.839 1.00 81.56 187 PHE A O 1
ATOM 1423 N N . ARG A 1 188 ? 22.914 5.266 -31.001 1.00 79.56 188 ARG A N 1
ATOM 1424 C CA . ARG A 1 188 ? 24.294 5.182 -31.520 1.00 79.56 188 ARG A CA 1
ATOM 1425 C C . ARG A 1 188 ? 24.372 4.409 -32.840 1.00 79.56 188 ARG A C 1
ATOM 1427 O O . ARG A 1 188 ? 25.082 4.830 -33.746 1.00 79.56 188 ARG A O 1
ATOM 1434 N N . ARG A 1 189 ? 23.613 3.316 -32.978 1.00 74.06 189 ARG A N 1
ATOM 1435 C CA . ARG A 1 189 ? 23.547 2.519 -34.219 1.00 74.06 189 ARG A CA 1
ATOM 1436 C C . ARG A 1 189 ? 22.817 3.225 -35.357 1.00 74.06 189 ARG A C 1
ATOM 1438 O O . ARG A 1 189 ? 23.092 2.932 -36.516 1.00 74.06 189 ARG A O 1
ATOM 1445 N N . HIS A 1 190 ? 21.890 4.123 -35.041 1.00 72.69 190 HIS A N 1
ATOM 1446 C CA . HIS A 1 190 ? 21.247 4.962 -36.044 1.00 72.69 190 HIS A CA 1
ATOM 1447 C C . HIS A 1 190 ? 22.217 6.019 -36.588 1.00 72.69 190 HIS A C 1
ATOM 1449 O O . HIS A 1 190 ? 22.293 6.198 -37.800 1.00 72.69 190 HIS A O 1
ATOM 1455 N N . LEU A 1 191 ? 22.996 6.650 -35.702 1.00 75.19 191 LEU A N 1
ATOM 1456 C CA . LEU A 1 191 ? 23.992 7.663 -36.066 1.00 75.19 191 LEU A CA 1
ATOM 1457 C C . LEU A 1 191 ? 25.229 7.082 -36.764 1.00 75.19 191 LEU A C 1
ATOM 1459 O O . LEU A 1 191 ? 25.790 7.724 -37.644 1.00 75.19 191 LEU A O 1
ATOM 1463 N N . CYS A 1 192 ? 25.661 5.876 -36.388 1.00 71.88 192 CYS A N 1
ATOM 1464 C CA . CYS A 1 192 ? 26.828 5.222 -36.974 1.00 71.88 192 CYS A CA 1
ATOM 1465 C C . CYS A 1 192 ? 26.504 3.773 -37.384 1.00 71.88 192 CYS A C 1
ATOM 1467 O O . CYS A 1 192 ? 26.834 2.831 -36.653 1.00 71.88 192 CYS A O 1
ATOM 1469 N N . PRO A 1 193 ? 25.877 3.563 -38.560 1.00 64.62 193 PRO A N 1
ATOM 1470 C CA . PRO A 1 193 ? 25.457 2.239 -39.022 1.00 64.62 193 PRO A CA 1
ATOM 1471 C C . PRO A 1 193 ? 26.622 1.257 -39.159 1.00 64.62 193 PRO A C 1
ATOM 1473 O O . PRO A 1 193 ? 26.445 0.071 -38.917 1.00 64.62 193 PRO A O 1
ATOM 1476 N N . VAL A 1 194 ? 27.818 1.757 -39.481 1.00 62.75 194 VAL A N 1
ATOM 1477 C CA . VAL A 1 194 ? 29.055 0.981 -39.695 1.00 62.75 194 VAL A CA 1
ATOM 1478 C C . VAL A 1 194 ? 29.475 0.196 -38.444 1.00 62.75 194 VAL A C 1
ATOM 1480 O O . VAL A 1 194 ? 30.053 -0.879 -38.547 1.00 62.75 194 VAL A O 1
ATOM 1483 N N . THR A 1 195 ? 29.108 0.670 -37.250 1.00 60.91 195 THR A N 1
ATOM 1484 C CA . THR A 1 195 ? 29.367 -0.029 -35.975 1.00 60.91 195 THR A CA 1
ATOM 1485 C C . THR A 1 195 ? 28.350 -1.134 -35.660 1.00 60.91 195 THR A C 1
ATOM 1487 O O . THR A 1 195 ? 28.378 -1.733 -34.579 1.00 60.91 195 THR A O 1
ATOM 1490 N N . HIS A 1 196 ? 27.415 -1.416 -36.574 1.00 66.69 196 HIS A N 1
ATOM 1491 C CA . HIS A 1 196 ? 26.431 -2.470 -36.381 1.00 66.69 196 HIS A CA 1
ATOM 1492 C C . HIS A 1 196 ? 27.120 -3.849 -36.381 1.00 66.69 196 HIS A C 1
ATOM 1494 O O . HIS A 1 196 ? 27.859 -4.160 -37.313 1.00 66.69 196 HIS A O 1
ATOM 1500 N N . PRO A 1 197 ? 26.862 -4.725 -35.389 1.00 66.94 197 PRO A N 1
ATOM 1501 C CA . PRO A 1 197 ? 27.560 -6.009 -35.272 1.00 66.94 197 PRO A CA 1
ATOM 1502 C C . PRO A 1 197 ? 27.364 -6.936 -36.482 1.00 66.94 197 PRO A C 1
ATOM 1504 O O . PRO A 1 197 ? 28.241 -7.741 -36.757 1.00 66.94 197 PRO A O 1
ATOM 1507 N N . LEU A 1 198 ? 26.264 -6.791 -37.235 1.00 64.44 198 LEU A N 1
ATOM 1508 C CA . LEU A 1 198 ? 26.050 -7.528 -38.495 1.00 64.44 198 LEU A CA 1
ATOM 1509 C C . LEU A 1 198 ? 26.923 -7.037 -39.664 1.00 64.44 198 LEU A C 1
ATOM 1511 O O . LEU A 1 198 ? 27.096 -7.776 -40.623 1.00 64.44 198 LEU A O 1
ATOM 1515 N N . LEU A 1 199 ? 27.453 -5.810 -39.607 1.00 62.81 199 LEU A N 1
ATOM 1516 C CA . LEU A 1 199 ? 28.352 -5.268 -40.635 1.00 62.81 199 LEU A CA 1
ATOM 1517 C C . LEU A 1 199 ? 29.827 -5.492 -40.294 1.00 62.81 199 LEU A C 1
ATOM 1519 O O . LEU A 1 199 ? 30.666 -5.477 -41.185 1.00 62.81 199 LEU A O 1
ATOM 1523 N N . ARG A 1 200 ? 30.143 -5.745 -39.020 1.00 60.31 200 ARG A N 1
ATOM 1524 C CA . ARG A 1 200 ? 31.501 -6.039 -38.553 1.00 60.31 200 ARG A CA 1
ATOM 1525 C C . ARG A 1 200 ? 32.199 -7.172 -39.333 1.00 60.31 200 ARG A C 1
ATOM 1527 O O . ARG A 1 200 ? 33.298 -6.916 -39.807 1.00 60.31 200 ARG A O 1
ATOM 1534 N N . PRO A 1 201 ? 31.589 -8.351 -39.573 1.00 59.97 201 PRO A N 1
ATOM 1535 C CA . PRO A 1 201 ? 32.234 -9.417 -40.351 1.00 59.97 201 PRO A CA 1
ATOM 1536 C C . PRO A 1 201 ? 32.354 -9.127 -41.858 1.00 59.97 201 PRO A C 1
ATOM 1538 O O . PRO A 1 201 ? 33.059 -9.846 -42.550 1.00 59.97 201 PRO A O 1
ATOM 1541 N N . LEU A 1 202 ? 31.671 -8.099 -42.381 1.00 59.91 202 LEU A N 1
ATOM 1542 C CA . LEU A 1 202 ? 31.830 -7.634 -43.769 1.00 59.91 202 LEU A CA 1
ATOM 1543 C C . LEU A 1 202 ? 32.930 -6.565 -43.906 1.00 59.91 202 LEU A C 1
ATOM 1545 O O . LEU A 1 202 ? 33.340 -6.249 -45.018 1.00 59.91 202 LEU A O 1
ATOM 1549 N N . LEU A 1 203 ? 33.358 -5.976 -42.785 1.00 56.91 203 LEU A N 1
ATOM 1550 C CA . LEU A 1 203 ? 34.338 -4.889 -42.711 1.00 56.91 203 LEU A CA 1
ATOM 1551 C C . LEU A 1 203 ? 35.687 -5.352 -42.150 1.00 56.91 203 LEU A C 1
ATOM 1553 O O . LEU A 1 203 ? 36.704 -4.722 -42.425 1.00 56.91 203 LEU A O 1
ATOM 1557 N N . GLU A 1 204 ? 35.706 -6.428 -41.363 1.00 55.81 204 GLU A N 1
ATOM 1558 C CA . GLU A 1 204 ? 36.940 -7.114 -40.993 1.00 55.81 204 GLU A CA 1
ATOM 1559 C C . GLU A 1 204 ? 37.422 -7.914 -42.217 1.00 55.81 204 GLU A C 1
ATOM 1561 O O . GLU A 1 204 ? 36.696 -8.797 -42.684 1.00 55.81 204 GLU A O 1
ATOM 1566 N N . PRO A 1 205 ? 38.603 -7.604 -42.790 1.00 49.34 205 PRO A N 1
ATOM 1567 C CA . PRO A 1 205 ? 39.155 -8.420 -43.859 1.00 49.34 205 PRO A CA 1
ATOM 1568 C C . PRO A 1 205 ? 39.319 -9.839 -43.322 1.00 49.34 205 PRO A C 1
ATOM 1570 O O . PRO A 1 205 ? 39.864 -10.033 -42.234 1.00 49.34 205 PRO A O 1
ATOM 1573 N N . SER A 1 206 ? 38.825 -10.826 -44.070 1.00 48.09 206 SER A N 1
ATOM 1574 C CA . SER A 1 206 ? 39.055 -12.228 -43.755 1.00 48.0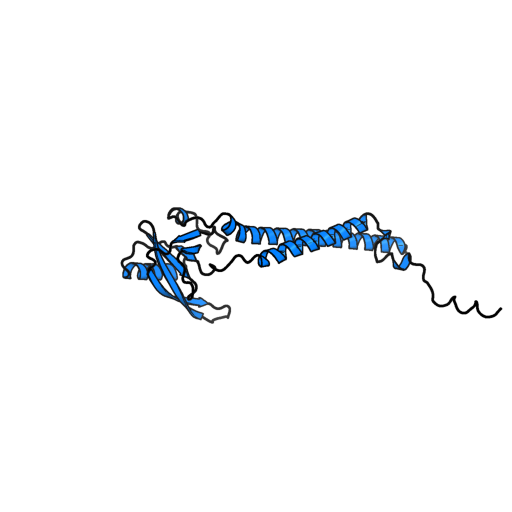9 206 SER A CA 1
ATOM 1575 C C . SER A 1 206 ? 40.562 -12.456 -43.726 1.00 48.09 206 SER A C 1
ATOM 1577 O O . SER A 1 206 ? 41.192 -12.572 -44.778 1.00 48.09 206 SER A O 1
ATOM 1579 N N . THR A 1 207 ? 41.161 -12.521 -42.543 1.00 48.97 207 THR A N 1
ATOM 1580 C CA . THR A 1 207 ? 42.463 -13.154 -42.388 1.00 48.97 207 THR A CA 1
ATOM 1581 C C . THR A 1 207 ? 42.230 -14.644 -42.595 1.00 48.97 207 THR A C 1
ATOM 1583 O O . THR A 1 207 ? 41.973 -15.405 -41.666 1.00 48.97 207 THR A O 1
ATOM 1586 N N . SER A 1 208 ? 42.211 -15.037 -43.868 1.00 42.16 208 SER A N 1
ATOM 1587 C CA . SER A 1 208 ? 42.327 -16.426 -44.281 1.00 42.16 208 SER A CA 1
ATOM 1588 C C . SER A 1 208 ? 43.649 -16.946 -43.711 1.00 42.16 208 SER A C 1
ATOM 1590 O O . SER A 1 208 ? 44.693 -16.388 -44.042 1.00 42.16 208 SER A O 1
ATOM 1592 N N . PRO A 1 209 ? 43.654 -17.992 -42.870 1.00 47.25 209 PRO A N 1
ATOM 1593 C CA . PRO A 1 209 ? 44.883 -18.541 -42.302 1.00 47.25 209 PRO A CA 1
ATOM 1594 C C . PRO A 1 209 ? 45.717 -19.347 -43.323 1.00 47.25 209 PRO A C 1
ATOM 1596 O O . PRO A 1 209 ? 46.511 -20.194 -42.928 1.00 47.25 209 PRO A O 1
ATOM 1599 N N . ASN A 1 210 ? 45.533 -19.120 -44.631 1.00 48.69 210 ASN A N 1
ATOM 1600 C CA . ASN A 1 210 ? 46.140 -19.925 -45.695 1.00 48.69 210 ASN A CA 1
ATOM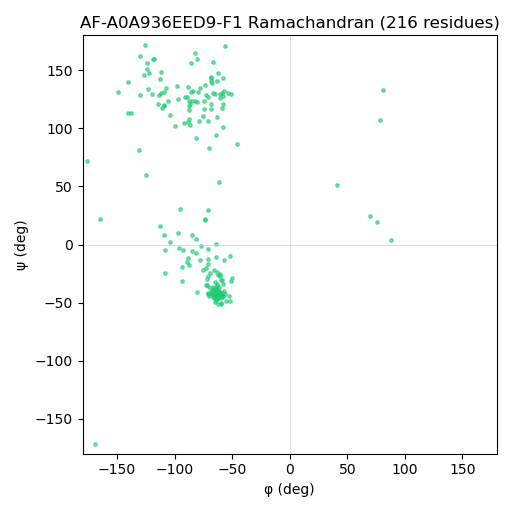 1601 C C . ASN A 1 210 ? 47.273 -19.245 -46.480 1.00 48.69 210 ASN A C 1
ATOM 1603 O O . ASN A 1 210 ? 47.902 -19.928 -47.283 1.00 48.69 210 ASN A O 1
ATOM 1607 N N . ASP A 1 211 ? 47.585 -17.969 -46.237 1.00 46.31 211 ASP A N 1
ATOM 1608 C CA . ASP A 1 211 ? 48.631 -17.268 -47.007 1.00 46.31 211 ASP A CA 1
ATOM 1609 C C . ASP A 1 211 ? 50.037 -17.323 -46.366 1.00 46.31 211 ASP A C 1
ATOM 1611 O O . ASP A 1 211 ? 51.017 -16.945 -47.003 1.00 46.31 211 ASP A O 1
ATOM 1615 N N . ASP A 1 212 ? 50.184 -17.884 -45.159 1.00 45.91 212 ASP A N 1
ATOM 1616 C CA . ASP A 1 212 ? 51.476 -17.919 -44.444 1.00 45.91 212 ASP A CA 1
ATOM 1617 C C . ASP A 1 212 ? 52.400 -19.098 -44.824 1.00 45.91 212 ASP A C 1
ATOM 1619 O O . ASP A 1 212 ? 53.554 -19.141 -44.400 1.00 45.91 212 ASP A O 1
ATOM 1623 N N . TRP A 1 213 ? 51.955 -20.051 -45.653 1.00 47.97 213 TRP A N 1
ATOM 1624 C CA . TRP A 1 213 ? 52.753 -21.250 -45.981 1.00 47.97 213 TRP A CA 1
ATOM 1625 C C . TRP A 1 213 ? 53.556 -21.176 -47.290 1.00 47.97 213 TRP A C 1
ATOM 1627 O O . TRP A 1 213 ? 54.310 -22.104 -47.576 1.00 47.97 213 TRP A O 1
ATOM 1637 N N . GLN A 1 214 ? 53.455 -20.100 -48.079 1.00 43.75 214 GLN A N 1
ATOM 1638 C CA . GLN A 1 214 ? 54.197 -19.979 -49.351 1.00 43.75 214 GLN A CA 1
ATOM 1639 C C . GLN A 1 214 ? 55.414 -19.042 -49.316 1.00 43.75 214 GLN A C 1
ATOM 1641 O O . GLN A 1 214 ? 56.103 -18.906 -50.323 1.00 43.75 214 GLN A O 1
ATOM 1646 N N . ALA A 1 215 ? 55.753 -18.453 -48.166 1.00 45.78 215 ALA A N 1
ATOM 1647 C CA . ALA A 1 215 ? 56.932 -17.588 -48.031 1.00 45.78 215 ALA A CA 1
ATOM 1648 C C . ALA A 1 215 ? 58.183 -18.292 -47.460 1.00 45.78 215 ALA A C 1
ATOM 1650 O O . ALA A 1 215 ? 59.168 -17.630 -47.144 1.00 45.78 215 ALA A O 1
ATOM 1651 N N . VAL A 1 216 ? 58.176 -19.626 -47.333 1.00 49.84 216 VAL A N 1
ATOM 1652 C CA . VAL A 1 216 ? 59.319 -20.410 -46.823 1.00 49.84 216 VAL A CA 1
ATOM 1653 C C . VAL A 1 216 ? 59.719 -21.488 -47.833 1.00 49.84 216 VAL A C 1
ATOM 1655 O O . VAL A 1 216 ? 59.615 -22.680 -47.561 1.00 49.84 216 VAL A O 1
ATOM 1658 N N . SER A 1 217 ? 60.090 -21.095 -49.053 1.00 48.62 217 SER A N 1
ATOM 1659 C CA . SER A 1 217 ? 60.910 -21.909 -49.977 1.00 48.62 217 SER A CA 1
ATOM 1660 C C . SER A 1 217 ? 61.238 -21.124 -51.255 1.00 48.62 217 SER A C 1
ATOM 1662 O O . SER A 1 217 ? 60.720 -21.409 -52.332 1.00 48.62 217 SER A O 1
ATOM 1664 N N . ALA A 1 218 ? 62.114 -20.127 -51.128 1.00 40.03 218 ALA A N 1
ATOM 1665 C CA . ALA A 1 218 ? 62.873 -19.557 -52.240 1.00 40.03 218 ALA A CA 1
ATOM 1666 C C . ALA A 1 218 ? 64.305 -19.278 -51.777 1.00 40.03 218 ALA A C 1
ATOM 1668 O O . ALA A 1 218 ? 64.454 -18.819 -50.620 1.00 40.03 218 ALA A O 1
#

Nearest PDB structures (foldseek):
  5hzy-assembly1_A  TM=2.956E-01  e=4.857E-01  Legionella pneumophila subsp. pneumophila str. Philadelphia 1
  4dka-assembly2_C-2  TM=4.001E-01  e=2.320E+00  Trypanosoma brucei
  4dk6-assembly2_C  TM=3.849E-01  e=2.185E+00  Trypanosoma brucei

Secondary structure (DSSP, 8-state):
---HHHHHHHHHHHHHHHHHHHHHHHHHHHHHHHHHHHHHHHHHHT-PEEP-GGGGSS---SSS--PPPEEEE-TT-EEEEEEEEEE-SSTT-EEEEEEEEEEEEETTEEEEEEE-TT---SEEEEEEEEPPHHHHHHHHHHHHHTTPPPEEEEEEE-TT-S---GGGGHHHHHHHHHHHHHHHHHHHHHH-GGG-TTTHHHHS----TTSTTSSS--

Radius of gyration: 31.23 Å; Cα contacts (8 Å, |Δi|>4): 277; chains: 1; bounding box: 85×38×84 Å

Solvent-accessible surface area (backbone atoms only — not comparable to full-atom values): 12503 Å² total; per-residue (Å²): 132,81,56,71,67,61,55,52,53,52,52,52,53,51,51,37,52,51,38,31,52,50,10,52,50,35,29,50,50,11,50,51,46,38,50,52,50,43,58,70,47,46,35,57,71,76,46,48,42,74,66,51,78,69,72,72,72,53,90,73,67,96,52,100,58,94,59,67,37,27,32,38,72,40,72,74,50,41,85,42,84,45,81,38,79,43,74,47,102,50,103,80,44,69,44,80,39,80,41,38,30,32,40,31,66,51,98,82,28,23,40,42,30,40,43,44,90,82,71,83,63,77,52,46,40,29,32,79,42,76,43,54,72,78,52,38,55,51,50,41,56,50,34,53,74,71,72,48,51,62,58,54,74,43,27,35,45,26,62,71,59,78,66,95,55,78,72,72,55,46,64,18,56,50,30,34,54,51,11,48,51,37,31,52,53,25,50,52,38,68,79,38,57,77,75,32,76,87,44,41,76,77,69,49,78,81,79,65,91,73,73,80,76,76,82,81,82,128

Sequence (218 aa):
MLDTNTFLLAEIRRLNRNLLGLGLAVLAAGFLCGAYFQHEWLGPIQGPRPLTIEAFAGPVPRAVQAGPWFRLESAGAIPCELEEWSRSSGRNAQEQLVAVFHFVPMAGKTVAVRLDPNTESDAYLGRIVPASSGLADRLSASAQKAGLPELEPFLFDATSEAQPHPLFALPGAILVAIGFWLSARAFRRHLCPVTHPLLRPLLEPSTSPNDDWQAVSA